Protein AF-A0A6F9Y2S5-F1 (afdb_monomer_lite)

Organism: NCBI:txid1601

Foldseek 3Di:
DFPCPPAPLVQAQALVSLLPDDPVNLVSNLVVLLVLLVVLCVVPNADNPLQNVCQSVLNVCSNVFPPPLAAEAEFQFLNCSNVCSNHRNVCCRRPPVNVPVDDSGQDVVSDSNGDDGHHDALCQLVVLLVVLVVCVVVVHFHKRKYKHQDDPDCPSVVVLVPDPSQPQPDWDADPPHGITMRIDHDDPD

Radius of gyration: 16.52 Å; chains: 1; bounding box: 39×34×50 Å

pLDDT: mean 84.61, std 18.43, range [31.58, 98.62]

Secondary structure (DSSP, 8-state):
--S-TTSGGGG-SSGGGGGGS-HHHHHHHHHHHHHHHHHHHHHH---HHHHHHHHHHHHHHHHHS-TTTSEEEESSGGG-HHHHHHTT--HHHH-GGGTTSS-SS--TTT-TT------STT-HHHHHHHHHHHHHHTT--S-EEEEEE--S--HHHHHHHT-TT---S-----SSS-EEEEEEPPP--

InterPro domains:
  IPR005477 Deoxyxylulose-5-phosphate synthase [PF13292] (9-156)
  IPR005477 Deoxyxylulose-5-phosphate synthase [PTHR43322] (4-156)
  IPR029061 Thiamin diphosphate-binding fold [SSF52518] (8-147)
  IPR049557 Transketolase conserved site [PS00801] (34-53)

Sequence (189 aa):
MNQHPDYLLNKVTRPADIKAFSMPELKQLASEMRQLVLEKDAAISGHVGPNLGAMETTIAFHYVFDSPKDKIIWDISHLAYGHKMLTGRKEAFLDPDHYHDVSGYSAPDESEHDFFTVGHTSTSVALAVGMAKARDVLGQQGNIVAFINLGRDTSGFNHWRDSPHCRFSRTYFLPFRLLMLCIYRTKVL

Structure (mmCIF, N/CA/C/O backbone):
data_AF-A0A6F9Y2S5-F1
#
_entry.id   AF-A0A6F9Y2S5-F1
#
loop_
_atom_site.group_PDB
_atom_site.id
_atom_site.type_symbol
_atom_site.label_atom_id
_atom_site.label_alt_id
_atom_site.label_comp_id
_atom_site.label_asym_id
_atom_site.label_entity_id
_atom_site.label_seq_id
_atom_site.pdbx_PDB_ins_code
_atom_site.Cartn_x
_atom_site.Cartn_y
_atom_site.Cartn_z
_atom_site.occupancy
_atom_site.B_iso_or_equiv
_atom_site.auth_seq_id
_atom_site.auth_comp_id
_atom_site.auth_asym_id
_atom_site.auth_atom_id
_atom_site.pdbx_PDB_model_num
ATOM 1 N N . MET A 1 1 ? 7.979 -10.289 -18.228 1.00 88.88 1 MET A N 1
ATOM 2 C CA . MET A 1 1 ? 8.994 -10.868 -17.297 1.00 88.88 1 MET A CA 1
ATOM 3 C C . MET A 1 1 ? 9.511 -9.788 -16.342 1.00 88.88 1 MET A C 1
ATOM 5 O O . MET A 1 1 ? 9.835 -8.705 -16.819 1.00 88.88 1 MET A O 1
ATOM 9 N N . ASN A 1 2 ? 9.639 -10.092 -15.037 1.00 94.50 2 ASN A N 1
ATOM 10 C CA . ASN A 1 2 ? 10.198 -9.195 -14.007 1.00 94.50 2 ASN A CA 1
ATOM 11 C C . ASN A 1 2 ? 11.516 -8.537 -14.461 1.00 94.50 2 ASN A C 1
ATOM 13 O O . ASN A 1 2 ? 12.506 -9.227 -14.721 1.00 94.50 2 ASN A O 1
ATOM 17 N N . GLN A 1 3 ? 11.511 -7.206 -14.549 1.00 95.06 3 GLN A N 1
ATOM 18 C CA . GLN A 1 3 ? 12.620 -6.404 -15.072 1.00 95.06 3 GLN A CA 1
ATOM 19 C C . GLN A 1 3 ? 13.718 -6.112 -14.038 1.00 95.06 3 GLN A C 1
ATOM 21 O O . GLN A 1 3 ? 14.809 -5.702 -14.425 1.00 95.06 3 GLN A O 1
ATOM 26 N N . HIS A 1 4 ? 13.458 -6.361 -12.751 1.00 97.69 4 HIS A N 1
ATOM 27 C CA . HIS A 1 4 ? 14.333 -5.997 -11.630 1.00 97.69 4 HIS A CA 1
ATOM 28 C C . HIS A 1 4 ? 14.514 -7.161 -10.647 1.00 97.69 4 HIS A C 1
ATOM 30 O O . HIS A 1 4 ? 14.053 -7.094 -9.503 1.00 97.69 4 HIS A O 1
ATOM 36 N N . PRO A 1 5 ? 15.160 -8.268 -11.058 1.00 96.88 5 PRO A N 1
ATOM 37 C CA . PRO A 1 5 ? 15.328 -9.453 -10.210 1.00 96.88 5 PRO A CA 1
ATOM 38 C C . PRO A 1 5 ? 16.231 -9.216 -8.985 1.00 96.88 5 PRO A C 1
ATOM 40 O O . PRO A 1 5 ? 16.211 -10.001 -8.037 1.00 96.88 5 PRO A O 1
ATOM 43 N N . ASP A 1 6 ? 17.027 -8.150 -8.991 1.00 97.56 6 ASP A N 1
ATOM 44 C CA . ASP A 1 6 ? 17.967 -7.756 -7.940 1.00 97.56 6 ASP A CA 1
ATOM 45 C C . ASP A 1 6 ? 17.330 -6.929 -6.809 1.00 97.56 6 ASP A C 1
ATOM 47 O O . ASP A 1 6 ? 17.923 -6.802 -5.736 1.00 97.56 6 ASP A O 1
ATOM 51 N N . TYR A 1 7 ? 16.113 -6.410 -7.005 1.00 98.44 7 TYR A N 1
ATOM 52 C CA . TYR A 1 7 ? 15.449 -5.534 -6.035 1.00 98.44 7 TYR A CA 1
ATOM 53 C C . TYR A 1 7 ? 15.077 -6.265 -4.737 1.00 98.44 7 TYR A C 1
ATOM 55 O O . TYR A 1 7 ? 14.619 -7.415 -4.749 1.00 98.44 7 TYR A O 1
ATOM 63 N N . LEU A 1 8 ? 15.184 -5.570 -3.598 1.00 98.25 8 LEU A N 1
ATOM 64 C CA . LEU A 1 8 ? 14.719 -6.052 -2.294 1.00 98.25 8 LEU A CA 1
ATOM 65 C C . LEU A 1 8 ? 13.218 -6.338 -2.279 1.00 98.25 8 LEU A C 1
ATOM 67 O O . LEU A 1 8 ? 12.791 -7.243 -1.558 1.00 98.25 8 LEU A O 1
ATOM 71 N N . LEU A 1 9 ? 12.420 -5.629 -3.083 1.00 98.44 9 LEU A N 1
ATOM 72 C CA . LEU A 1 9 ? 10.978 -5.878 -3.196 1.00 98.44 9 LEU A CA 1
ATOM 73 C C . LEU A 1 9 ? 10.654 -7.341 -3.566 1.00 98.44 9 LEU A C 1
ATOM 75 O O . LEU A 1 9 ? 9.642 -7.891 -3.123 1.00 98.44 9 LEU A O 1
ATOM 79 N N . ASN A 1 10 ? 11.541 -8.035 -4.286 1.00 98.06 10 ASN A N 1
ATOM 80 C CA . ASN A 1 10 ? 11.375 -9.460 -4.592 1.00 98.06 10 ASN A CA 1
ATOM 81 C C . ASN A 1 10 ? 11.305 -10.339 -3.332 1.00 98.06 10 ASN A C 1
ATOM 83 O O . ASN A 1 10 ? 10.637 -11.371 -3.346 1.00 98.06 10 ASN A O 1
ATOM 87 N N . LYS A 1 11 ? 11.891 -9.899 -2.212 1.00 97.75 11 LYS A N 1
ATOM 88 C CA . LYS A 1 11 ? 11.838 -10.594 -0.915 1.00 97.75 11 LYS A CA 1
ATOM 89 C C . LYS A 1 11 ? 10.540 -10.345 -0.136 1.00 97.75 11 LYS A C 1
ATOM 91 O O . LYS A 1 11 ? 10.293 -11.033 0.848 1.00 97.75 11 LYS A O 1
ATOM 96 N N . VAL A 1 12 ? 9.714 -9.382 -0.552 1.00 97.94 12 VAL A N 1
ATOM 97 C CA . VAL A 1 12 ? 8.469 -9.012 0.137 1.00 97.94 12 VAL A CA 1
ATOM 98 C C . VAL A 1 12 ? 7.290 -9.734 -0.504 1.00 97.94 12 VAL A C 1
ATOM 100 O O . VAL A 1 12 ? 6.922 -9.445 -1.638 1.00 97.94 12 VAL A O 1
ATOM 103 N N . THR A 1 13 ? 6.689 -10.687 0.195 1.00 96.31 13 THR A N 1
ATOM 104 C CA . THR A 1 13 ? 5.465 -11.378 -0.252 1.00 96.31 13 THR A CA 1
ATOM 105 C C . THR A 1 13 ? 4.243 -10.871 0.507 1.00 96.31 13 THR A C 1
ATOM 107 O O . THR A 1 13 ? 3.153 -10.784 -0.050 1.00 96.31 13 THR A O 1
ATOM 110 N N . ARG A 1 14 ? 4.427 -10.492 1.774 1.00 96.81 14 ARG A N 1
ATOM 111 C CA . ARG A 1 14 ? 3.385 -9.956 2.657 1.00 96.81 14 ARG A CA 1
ATOM 112 C C . ARG A 1 14 ? 3.915 -8.785 3.490 1.00 96.81 14 ARG A C 1
ATOM 114 O O . ARG A 1 14 ? 5.127 -8.690 3.693 1.00 96.81 14 ARG A O 1
ATOM 121 N N . PRO A 1 15 ? 3.032 -7.962 4.090 1.00 97.06 15 PRO A N 1
ATOM 122 C CA . PRO A 1 15 ? 3.455 -6.808 4.885 1.00 97.06 15 PRO A CA 1
ATOM 123 C C . PRO A 1 15 ? 4.393 -7.150 6.044 1.00 97.06 15 PRO A C 1
ATOM 125 O O . PRO A 1 15 ? 5.248 -6.351 6.399 1.00 97.06 15 PRO A O 1
ATOM 128 N N . ALA A 1 16 ? 4.263 -8.342 6.631 1.00 97.31 16 ALA A N 1
ATOM 129 C CA . ALA A 1 16 ? 5.106 -8.759 7.749 1.00 97.31 16 ALA A CA 1
ATOM 130 C C . ALA A 1 16 ? 6.595 -8.898 7.378 1.00 97.31 16 ALA A C 1
ATOM 132 O O . ALA A 1 16 ? 7.444 -8.752 8.256 1.00 97.31 16 ALA A O 1
ATOM 133 N N . ASP A 1 17 ? 6.926 -9.138 6.105 1.00 97.88 17 ASP A N 1
ATOM 134 C CA . ASP A 1 17 ? 8.300 -9.430 5.682 1.00 97.88 17 ASP A CA 1
ATOM 135 C C . ASP A 1 17 ? 9.218 -8.205 5.846 1.00 97.88 17 ASP A C 1
ATOM 137 O O . ASP A 1 17 ? 10.379 -8.342 6.233 1.00 97.88 17 ASP A O 1
ATOM 141 N N . ILE A 1 18 ? 8.689 -6.987 5.663 1.00 97.81 18 ILE A N 1
ATOM 142 C CA . ILE A 1 18 ? 9.477 -5.751 5.816 1.00 97.81 18 ILE A CA 1
ATOM 143 C C . ILE A 1 18 ? 9.845 -5.457 7.275 1.00 97.81 18 ILE A C 1
ATOM 145 O O . ILE A 1 18 ? 10.730 -4.646 7.530 1.00 97.81 18 ILE A O 1
ATOM 149 N N . LYS A 1 19 ? 9.195 -6.104 8.253 1.00 96.88 19 LYS A N 1
ATOM 150 C CA . LYS A 1 19 ? 9.503 -5.910 9.682 1.00 96.88 19 LYS A CA 1
ATOM 151 C C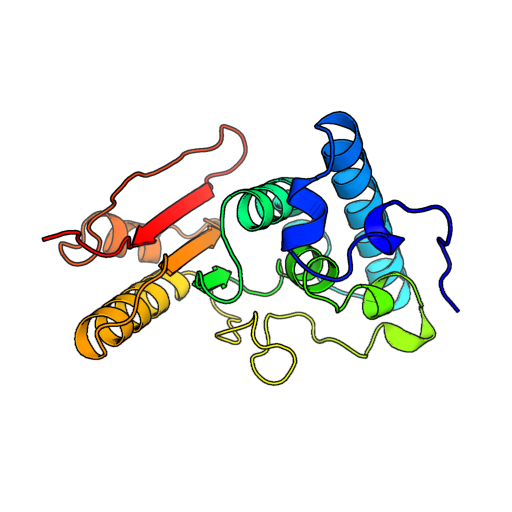 . LYS A 1 19 ? 10.864 -6.489 10.069 1.00 96.88 19 LYS A C 1
ATOM 153 O O . LYS A 1 19 ? 11.419 -6.101 11.091 1.00 96.88 19 LYS A O 1
ATOM 158 N N . ALA A 1 20 ? 11.395 -7.403 9.257 1.00 96.62 20 ALA A N 1
ATOM 159 C CA . ALA A 1 20 ? 12.726 -7.973 9.426 1.00 96.62 20 ALA A CA 1
ATOM 160 C C . ALA A 1 20 ? 13.834 -7.125 8.777 1.00 96.62 20 ALA A C 1
ATOM 162 O O . ALA A 1 20 ? 15.011 -7.408 8.987 1.00 96.62 20 ALA A O 1
ATOM 163 N N . PHE A 1 21 ? 13.481 -6.109 7.983 1.00 98.00 21 PHE A N 1
ATOM 164 C CA . PHE A 1 21 ? 14.462 -5.302 7.266 1.00 98.00 21 PHE A CA 1
ATOM 165 C C . PHE A 1 21 ? 15.121 -4.292 8.203 1.00 98.00 21 PHE A C 1
ATOM 167 O O . PHE A 1 21 ? 14.487 -3.663 9.054 1.00 98.00 21 PHE A O 1
ATOM 174 N N . SER A 1 22 ? 16.415 -4.092 8.003 1.00 98.06 22 SER A N 1
ATOM 175 C CA . SER A 1 22 ? 17.171 -3.017 8.624 1.00 98.06 22 SER A CA 1
ATOM 176 C C . SER A 1 22 ? 16.752 -1.648 8.078 1.00 98.06 22 SER A C 1
ATOM 178 O O . SER A 1 22 ? 16.186 -1.514 6.993 1.00 98.06 22 SER A O 1
ATOM 180 N N . MET A 1 23 ? 17.070 -0.579 8.811 1.00 96.88 23 MET A N 1
ATOM 181 C CA . MET A 1 23 ? 16.760 0.784 8.364 1.00 96.88 23 MET A CA 1
ATOM 182 C C . MET A 1 23 ? 17.373 1.141 6.988 1.00 96.88 23 MET A C 1
ATOM 184 O O . MET A 1 23 ? 16.688 1.791 6.197 1.00 96.88 23 MET A O 1
ATOM 188 N N . PRO A 1 24 ? 18.620 0.742 6.651 1.00 98.38 24 PRO A N 1
ATOM 189 C CA . PRO A 1 24 ? 19.147 0.898 5.294 1.00 98.38 24 PRO A CA 1
ATOM 190 C C . PRO A 1 24 ? 18.340 0.137 4.234 1.00 98.38 24 PRO A C 1
ATOM 192 O O . PRO A 1 24 ? 18.034 0.714 3.195 1.00 98.38 24 PRO A O 1
ATOM 195 N N . GLU A 1 25 ? 17.935 -1.106 4.511 1.00 98.38 25 GLU A N 1
ATOM 196 C CA . GLU A 1 25 ? 17.111 -1.904 3.591 1.00 98.38 25 GLU A CA 1
ATOM 197 C C . GLU A 1 25 ? 15.729 -1.279 3.376 1.00 98.38 25 GLU A C 1
ATOM 199 O O . GLU A 1 25 ? 15.255 -1.226 2.249 1.00 98.38 25 GLU A O 1
ATOM 204 N N . LEU A 1 26 ? 15.102 -0.723 4.417 1.00 98.38 26 LEU A N 1
ATOM 205 C CA . LEU A 1 26 ? 13.829 -0.003 4.287 1.00 98.38 26 LEU A CA 1
ATOM 206 C C . LEU A 1 26 ? 13.956 1.258 3.418 1.00 98.38 26 LEU A C 1
ATOM 208 O O . LEU A 1 26 ? 13.057 1.565 2.637 1.00 98.38 26 LEU A O 1
ATOM 212 N N . LYS A 1 27 ? 15.074 1.989 3.524 1.00 97.88 27 LYS A N 1
ATOM 213 C CA . LYS A 1 27 ? 15.356 3.148 2.657 1.00 97.88 27 LYS A CA 1
ATOM 214 C C . LYS A 1 27 ? 15.593 2.727 1.211 1.00 97.88 27 LYS A C 1
ATOM 216 O O . LYS A 1 27 ? 15.102 3.391 0.302 1.00 97.88 27 LYS A O 1
ATOM 221 N N . GLN A 1 28 ? 16.325 1.634 1.006 1.00 98.44 28 GLN A N 1
ATOM 222 C CA . GLN A 1 28 ? 16.539 1.066 -0.319 1.00 98.44 28 GLN A CA 1
ATOM 223 C C . GLN A 1 28 ? 15.210 0.615 -0.935 1.00 98.44 28 GLN A C 1
ATOM 225 O O . GLN A 1 28 ? 14.894 1.031 -2.045 1.00 98.44 28 GLN A O 1
ATOM 230 N N . LEU A 1 29 ? 14.388 -0.120 -0.183 1.00 98.62 29 LEU A N 1
ATOM 231 C CA . LEU A 1 29 ? 13.052 -0.543 -0.598 1.00 98.62 29 LEU A CA 1
ATOM 232 C C . LEU A 1 29 ? 12.191 0.657 -1.028 1.00 98.62 29 LEU A C 1
ATOM 234 O O . LEU A 1 29 ? 11.566 0.623 -2.083 1.00 98.62 29 LEU A O 1
ATOM 238 N N . ALA A 1 30 ? 12.208 1.755 -0.266 1.00 98.25 30 ALA A N 1
ATOM 239 C CA . ALA A 1 30 ? 11.499 2.981 -0.637 1.00 98.25 30 ALA A CA 1
ATOM 240 C C . ALA A 1 30 ? 12.011 3.601 -1.950 1.00 98.25 30 ALA A C 1
ATOM 242 O O . ALA A 1 30 ? 11.233 4.198 -2.694 1.00 98.25 30 ALA A O 1
ATOM 243 N N . SER A 1 31 ? 13.312 3.510 -2.230 1.00 98.31 31 SER A N 1
ATOM 244 C CA . SER A 1 31 ? 13.900 3.990 -3.486 1.00 98.31 31 SER A CA 1
ATOM 245 C C . SER A 1 31 ? 13.488 3.114 -4.669 1.00 98.31 31 SER A C 1
ATOM 247 O O . SER A 1 31 ? 13.051 3.639 -5.689 1.00 98.31 31 SER A O 1
ATOM 249 N N . GLU A 1 32 ? 13.568 1.793 -4.513 1.00 98.56 32 GLU A N 1
ATOM 250 C CA . GLU A 1 32 ? 13.149 0.807 -5.516 1.00 98.56 32 GLU A CA 1
ATOM 251 C C . GLU A 1 32 ? 11.667 0.975 -5.873 1.00 98.56 32 GLU A C 1
ATOM 253 O O . GLU A 1 32 ? 11.312 1.115 -7.039 1.00 98.56 32 GLU A O 1
ATOM 258 N N . MET A 1 33 ? 10.791 1.072 -4.868 1.00 98.38 33 MET A N 1
ATOM 259 C CA . MET A 1 33 ? 9.353 1.261 -5.085 1.00 98.38 33 MET A CA 1
ATOM 260 C C . MET A 1 33 ? 9.040 2.550 -5.859 1.00 98.38 33 MET A C 1
ATOM 262 O O . MET A 1 33 ? 8.145 2.553 -6.701 1.00 98.38 33 MET A O 1
ATOM 266 N N . ARG A 1 34 ? 9.775 3.647 -5.627 1.00 97.88 34 ARG A N 1
ATOM 267 C CA . ARG A 1 34 ? 9.611 4.878 -6.423 1.00 97.88 34 ARG A CA 1
ATOM 268 C C . ARG A 1 34 ? 9.986 4.676 -7.880 1.00 97.88 34 ARG A C 1
ATOM 270 O O . ARG A 1 34 ? 9.271 5.170 -8.748 1.00 97.88 34 ARG A O 1
ATOM 277 N N . GLN A 1 35 ? 11.097 3.990 -8.126 1.00 98.12 35 GLN A N 1
ATOM 278 C CA . GLN A 1 35 ? 11.565 3.714 -9.476 1.00 98.12 35 GLN A CA 1
ATOM 279 C C . GLN A 1 35 ? 10.514 2.912 -10.252 1.00 98.12 35 GLN A C 1
ATOM 281 O O . GLN A 1 35 ? 10.132 3.313 -11.347 1.00 98.12 35 GLN A O 1
ATOM 286 N N . LEU A 1 36 ? 9.935 1.884 -9.628 1.00 98.12 36 LEU A N 1
ATOM 287 C CA . LEU A 1 36 ? 8.876 1.077 -10.240 1.00 98.12 36 LEU A CA 1
ATOM 288 C C . LEU A 1 36 ? 7.606 1.885 -10.554 1.00 98.12 36 LEU A C 1
ATOM 290 O O . LEU A 1 36 ? 6.974 1.663 -11.583 1.00 98.12 36 LEU A O 1
ATOM 294 N N . VAL A 1 37 ? 7.226 2.850 -9.703 1.00 97.62 37 VAL A N 1
ATOM 295 C CA . VAL A 1 37 ? 6.110 3.766 -10.016 1.00 97.62 37 VAL A CA 1
ATOM 296 C C . VAL A 1 37 ? 6.420 4.611 -11.250 1.00 97.62 37 VAL A C 1
ATOM 298 O O . VAL A 1 37 ? 5.551 4.769 -12.103 1.00 97.62 37 VAL A O 1
ATOM 301 N 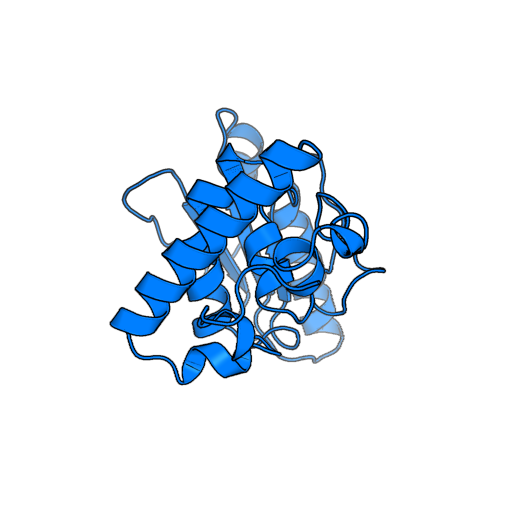N . LEU A 1 38 ? 7.636 5.156 -11.354 1.00 97.25 38 LEU A N 1
ATOM 302 C CA . LEU A 1 38 ? 8.037 5.969 -12.505 1.00 97.25 38 LEU A CA 1
ATOM 303 C C . LEU A 1 38 ? 8.014 5.162 -13.805 1.00 97.25 38 LEU A C 1
ATOM 305 O O . LEU A 1 38 ? 7.532 5.662 -14.816 1.00 97.25 38 LEU A O 1
ATOM 309 N N . GLU A 1 39 ? 8.510 3.929 -13.778 1.00 97.19 39 GLU A N 1
ATOM 310 C CA . GLU A 1 39 ? 8.569 3.050 -14.950 1.00 97.19 39 GLU A CA 1
ATOM 311 C C . GLU A 1 39 ? 7.182 2.612 -15.413 1.00 97.19 39 GLU A C 1
ATOM 313 O O . GLU A 1 39 ? 6.850 2.767 -16.591 1.00 97.19 39 GLU A O 1
ATOM 318 N N . LYS A 1 40 ? 6.341 2.147 -14.482 1.00 96.25 40 LYS A N 1
ATOM 319 C CA . LYS A 1 40 ? 4.957 1.774 -14.781 1.00 96.25 40 LYS A CA 1
ATOM 320 C C . LYS A 1 40 ? 4.183 2.939 -15.389 1.00 96.25 40 LYS A C 1
ATOM 322 O O . LYS A 1 40 ? 3.578 2.795 -16.452 1.00 96.25 40 LYS A O 1
ATOM 327 N N . ASP A 1 41 ? 4.217 4.101 -14.741 1.00 94.81 41 ASP A N 1
ATOM 328 C CA . ASP A 1 41 ? 3.448 5.261 -15.193 1.00 94.81 41 ASP A CA 1
ATOM 329 C C . ASP A 1 41 ? 4.009 5.848 -16.500 1.00 94.81 41 ASP A C 1
ATOM 331 O O . ASP A 1 41 ? 3.244 6.398 -17.294 1.00 94.81 41 ASP A O 1
ATOM 335 N N . ALA A 1 42 ? 5.312 5.707 -16.769 1.00 95.81 42 ALA A N 1
ATOM 336 C CA . ALA A 1 42 ? 5.891 6.059 -18.066 1.00 95.81 42 ALA A CA 1
ATOM 337 C C . ALA A 1 42 ? 5.388 5.148 -19.199 1.00 95.81 42 ALA A C 1
ATOM 339 O O . ALA A 1 42 ? 5.252 5.613 -20.330 1.00 95.81 42 ALA A O 1
ATOM 340 N N . ALA A 1 43 ? 5.097 3.877 -18.906 1.00 95.19 43 ALA A N 1
ATOM 341 C CA . ALA A 1 43 ? 4.614 2.915 -19.891 1.00 95.19 43 ALA A CA 1
ATOM 342 C C . ALA A 1 43 ? 3.104 3.026 -20.154 1.00 95.19 43 ALA A C 1
ATOM 344 O O . ALA A 1 43 ? 2.685 2.995 -21.310 1.00 95.19 43 ALA A O 1
ATOM 345 N N . ILE A 1 44 ? 2.285 3.145 -19.102 1.00 94.38 44 ILE A N 1
ATOM 346 C CA . ILE A 1 44 ? 0.820 3.011 -19.217 1.00 94.38 44 ILE A CA 1
ATOM 347 C C . ILE A 1 44 ? 0.013 4.177 -18.630 1.00 94.38 44 ILE A C 1
ATOM 349 O O . ILE A 1 44 ? -1.215 4.107 -18.594 1.00 94.38 44 ILE A O 1
ATOM 353 N N . SER A 1 45 ? 0.670 5.273 -18.230 1.00 90.50 45 SER A N 1
ATOM 354 C CA . SER A 1 45 ? 0.069 6.371 -17.457 1.00 90.50 45 SER A CA 1
ATOM 355 C C . SER A 1 45 ? -0.409 5.939 -16.062 1.00 90.50 45 SER A C 1
ATOM 357 O O . SER A 1 45 ? -0.578 4.759 -15.766 1.00 90.50 45 SER A O 1
ATOM 359 N N . GLY A 1 46 ? -0.610 6.905 -15.165 1.00 90.38 46 GLY A N 1
ATOM 360 C CA . GLY A 1 46 ? -0.987 6.619 -13.785 1.00 90.38 46 GLY A CA 1
ATOM 361 C C . GLY A 1 46 ? -0.845 7.811 -12.843 1.00 90.38 46 GLY A C 1
ATOM 362 O O . GLY A 1 46 ? -0.946 8.973 -13.246 1.00 90.38 46 GLY A O 1
ATOM 363 N N . HIS A 1 47 ? -0.651 7.518 -11.557 1.00 90.06 47 HIS A N 1
ATOM 364 C CA . HIS A 1 47 ? -0.684 8.487 -10.464 1.00 90.06 47 HIS A CA 1
ATOM 365 C C . HIS A 1 47 ? 0.694 8.715 -9.822 1.00 90.06 47 HIS A C 1
ATOM 367 O O . HIS A 1 47 ? 0.893 8.442 -8.638 1.00 90.06 47 HIS A O 1
ATOM 373 N N . VAL A 1 48 ? 1.636 9.296 -10.565 1.00 89.88 48 VAL A N 1
ATOM 374 C CA . VAL A 1 48 ? 3.031 9.475 -10.118 1.00 89.88 48 VAL A CA 1
ATOM 375 C C . VAL A 1 48 ? 3.144 10.269 -8.810 1.00 89.88 48 VAL A C 1
ATOM 377 O O . VAL A 1 48 ? 3.620 9.772 -7.789 1.00 89.88 48 VAL A O 1
ATOM 380 N N . GLY A 1 49 ? 2.718 11.536 -8.830 1.00 87.06 49 GLY A N 1
ATOM 381 C CA . GLY A 1 49 ? 3.021 12.508 -7.771 1.00 87.06 49 GLY A CA 1
ATOM 382 C C . GLY A 1 49 ? 2.589 12.081 -6.358 1.00 87.06 49 GLY A C 1
ATOM 383 O O . GLY A 1 49 ? 3.406 12.162 -5.435 1.00 87.06 49 GLY A O 1
ATOM 384 N N . PRO A 1 50 ? 1.337 11.626 -6.162 1.00 86.50 50 PRO A N 1
ATOM 385 C CA . PRO A 1 50 ? 0.853 11.147 -4.869 1.00 86.50 50 PRO A CA 1
ATOM 386 C C . PRO A 1 50 ? 1.630 9.933 -4.350 1.00 86.50 50 PRO A C 1
ATOM 388 O O . PRO A 1 50 ? 1.999 9.908 -3.177 1.00 86.50 50 PRO A O 1
ATOM 391 N N . ASN A 1 51 ? 1.933 8.966 -5.222 1.00 91.94 51 ASN A N 1
ATOM 392 C CA . ASN A 1 51 ? 2.636 7.747 -4.835 1.00 91.94 51 ASN A CA 1
ATOM 393 C C . ASN A 1 51 ? 4.082 8.035 -4.412 1.00 91.94 51 ASN A C 1
ATOM 395 O O . ASN A 1 51 ? 4.497 7.592 -3.344 1.00 91.94 51 ASN A O 1
ATOM 399 N N . LEU A 1 52 ? 4.831 8.849 -5.165 1.00 92.00 52 LEU A N 1
ATOM 400 C CA . LEU A 1 52 ? 6.224 9.177 -4.821 1.00 92.00 52 LEU A CA 1
ATOM 401 C C . LEU A 1 52 ? 6.379 9.832 -3.440 1.00 92.00 52 LEU A C 1
ATOM 403 O O . LEU A 1 52 ? 7.384 9.609 -2.762 1.00 92.00 52 LEU A O 1
ATOM 407 N N . GLY A 1 53 ? 5.397 10.641 -3.031 1.00 87.12 53 GLY A N 1
ATOM 408 C CA . GLY A 1 53 ? 5.393 11.324 -1.736 1.00 87.12 53 GLY A CA 1
ATOM 409 C C . GLY A 1 53 ? 4.940 10.458 -0.558 1.00 87.12 53 GLY A C 1
ATOM 410 O O . GLY A 1 53 ? 5.149 10.857 0.584 1.00 87.12 53 GLY A O 1
ATOM 411 N N . ALA A 1 54 ? 4.327 9.300 -0.815 1.00 90.06 54 ALA A N 1
ATOM 412 C CA . ALA A 1 54 ? 3.732 8.446 0.211 1.00 90.06 54 ALA A CA 1
ATOM 413 C C . ALA A 1 54 ? 4.530 7.160 0.494 1.00 90.06 54 ALA A C 1
ATOM 415 O O . ALA A 1 54 ? 4.129 6.396 1.371 1.00 90.06 54 ALA A O 1
ATOM 416 N N . MET A 1 55 ? 5.646 6.903 -0.202 1.00 93.94 55 MET A N 1
ATOM 417 C CA . MET A 1 55 ? 6.381 5.629 -0.111 1.00 93.94 55 MET A CA 1
ATOM 418 C C . MET A 1 55 ? 6.877 5.309 1.300 1.00 93.94 55 MET A C 1
ATOM 420 O O . MET A 1 55 ? 6.508 4.276 1.858 1.00 93.94 55 MET A O 1
ATOM 424 N N . GLU A 1 56 ? 7.642 6.205 1.927 1.00 93.75 56 GLU A N 1
ATOM 425 C CA . GLU A 1 56 ? 8.144 5.997 3.291 1.00 93.75 56 GLU A CA 1
ATOM 426 C C . GLU A 1 56 ? 7.009 5.840 4.286 1.00 93.75 56 GLU A C 1
ATOM 428 O O . GLU A 1 56 ? 7.085 5.008 5.185 1.00 93.75 56 GLU A O 1
ATOM 433 N N . THR A 1 57 ? 5.951 6.637 4.139 1.00 92.25 57 THR A N 1
ATOM 434 C CA . THR A 1 57 ? 4.808 6.533 5.037 1.00 92.25 57 THR A CA 1
ATOM 435 C C . THR A 1 57 ? 4.091 5.204 4.863 1.00 92.25 57 THR A C 1
ATOM 437 O O . THR A 1 57 ? 3.707 4.586 5.849 1.00 92.25 57 THR A O 1
ATOM 440 N N . THR A 1 58 ? 3.972 4.720 3.632 1.00 95.00 58 THR A N 1
ATOM 441 C CA . THR A 1 58 ? 3.360 3.425 3.346 1.00 95.00 58 THR A CA 1
ATOM 442 C C . THR A 1 58 ? 4.163 2.278 3.944 1.00 95.00 58 THR A C 1
ATOM 444 O O . THR A 1 58 ? 3.591 1.411 4.606 1.00 95.00 58 THR A O 1
ATOM 447 N N . ILE A 1 59 ? 5.489 2.322 3.807 1.00 97.00 59 ILE A N 1
ATOM 448 C CA . ILE A 1 59 ? 6.401 1.381 4.464 1.00 97.00 59 ILE A CA 1
ATOM 449 C C . ILE A 1 59 ? 6.250 1.472 5.984 1.00 97.00 59 ILE A C 1
ATOM 451 O O . ILE A 1 59 ? 6.066 0.453 6.640 1.00 97.00 59 ILE A O 1
ATOM 455 N N . ALA A 1 60 ? 6.260 2.677 6.558 1.00 95.25 60 ALA A N 1
ATOM 456 C CA . ALA A 1 60 ? 6.134 2.874 7.999 1.00 95.25 60 ALA A CA 1
ATOM 457 C C . ALA A 1 60 ? 4.804 2.334 8.550 1.00 95.25 60 ALA A C 1
ATOM 459 O O . ALA A 1 60 ? 4.780 1.745 9.629 1.00 95.25 60 ALA A O 1
ATOM 460 N N . PHE A 1 61 ? 3.703 2.494 7.814 1.00 94.56 61 PHE A N 1
ATOM 461 C CA . PHE A 1 61 ? 2.401 1.965 8.215 1.00 94.56 61 PHE A CA 1
ATOM 462 C C . PHE A 1 61 ? 2.409 0.442 8.244 1.00 94.56 61 PHE A C 1
ATOM 464 O O . PHE A 1 61 ? 2.002 -0.136 9.245 1.00 94.56 61 PHE A O 1
ATOM 471 N N . HIS A 1 62 ? 2.913 -0.205 7.195 1.00 96.69 62 HIS A N 1
ATOM 472 C CA . HIS A 1 62 ? 3.014 -1.666 7.155 1.00 96.69 62 HIS A CA 1
ATOM 473 C C . HIS A 1 62 ? 4.079 -2.228 8.105 1.00 96.69 62 HIS A C 1
ATOM 475 O O . HIS A 1 62 ? 3.977 -3.371 8.542 1.00 96.69 62 HIS A O 1
ATOM 481 N N . TYR A 1 63 ? 5.065 -1.420 8.493 1.00 95.94 63 TYR A N 1
ATOM 482 C CA . TYR A 1 63 ? 6.036 -1.781 9.522 1.00 95.94 63 TYR A CA 1
ATOM 483 C C . TYR A 1 63 ? 5.399 -1.768 10.923 1.00 95.94 63 TYR A C 1
ATOM 485 O O . TYR A 1 63 ? 5.604 -2.685 11.718 1.00 95.94 63 TYR A O 1
ATOM 493 N N . VAL A 1 64 ? 4.595 -0.742 11.228 1.00 94.50 64 VAL A N 1
ATOM 494 C CA . VAL A 1 64 ? 3.990 -0.532 12.556 1.00 94.50 64 VAL A CA 1
ATOM 495 C C . VAL A 1 64 ? 2.706 -1.337 12.759 1.00 94.50 64 VAL A C 1
ATOM 497 O O . VAL A 1 64 ? 2.506 -1.886 13.841 1.00 94.50 64 VAL A O 1
ATOM 500 N N . PHE A 1 65 ? 1.837 -1.403 11.755 1.00 94.81 65 PHE A N 1
ATOM 501 C CA . PHE A 1 65 ? 0.529 -2.055 11.832 1.00 94.81 65 PHE A CA 1
ATOM 502 C C . PHE A 1 65 ? 0.560 -3.456 11.218 1.00 94.81 65 PHE A C 1
ATOM 504 O O . PHE A 1 65 ? 1.432 -3.788 10.414 1.00 94.81 65 PHE A O 1
ATOM 511 N N . ASP A 1 66 ? -0.390 -4.298 11.611 1.00 95.00 66 ASP A N 1
ATOM 512 C CA . ASP A 1 66 ? -0.512 -5.678 11.133 1.00 95.00 66 ASP A CA 1
ATOM 513 C C . ASP A 1 66 ? -1.658 -5.799 10.121 1.00 95.00 66 ASP A C 1
ATOM 515 O O . ASP A 1 66 ? -2.740 -6.277 10.451 1.00 95.00 66 ASP A O 1
ATOM 519 N N . SER A 1 67 ? -1.467 -5.357 8.878 1.00 96.38 67 SER A N 1
ATOM 520 C CA . SER A 1 67 ? -2.479 -5.553 7.828 1.00 96.38 67 SER A CA 1
ATOM 521 C C . SER A 1 67 ? -2.553 -7.039 7.413 1.00 96.38 67 SER A C 1
ATOM 523 O O . SER A 1 67 ? -1.495 -7.650 7.252 1.00 96.38 67 SER A O 1
ATOM 525 N N . PRO A 1 68 ? -3.750 -7.646 7.244 1.00 96.12 68 PRO A N 1
ATOM 526 C CA . PRO A 1 68 ? -5.083 -7.030 7.204 1.00 96.12 68 PRO A CA 1
ATOM 527 C C . PRO A 1 68 ? -5.829 -7.032 8.548 1.00 96.12 68 PRO A C 1
ATOM 529 O O . PRO A 1 68 ? -6.973 -6.579 8.602 1.00 96.12 68 PRO A O 1
ATOM 532 N N . LYS A 1 69 ? -5.242 -7.535 9.645 1.00 95.06 69 LYS A N 1
ATOM 533 C CA . LYS A 1 69 ? -5.861 -7.492 10.986 1.00 95.06 69 LYS A CA 1
ATOM 534 C C . LYS A 1 69 ? -6.174 -6.046 11.378 1.00 95.06 69 LYS A C 1
ATOM 536 O O . LYS A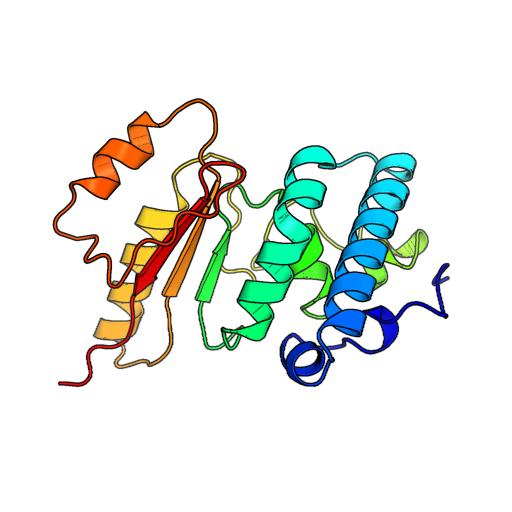 1 69 ? -7.330 -5.724 11.665 1.00 95.06 69 LYS A O 1
ATOM 541 N N . ASP A 1 70 ? -5.168 -5.186 11.301 1.00 95.12 70 ASP A N 1
ATOM 542 C CA . ASP A 1 70 ? -5.310 -3.739 11.353 1.00 95.12 70 ASP A CA 1
ATOM 543 C C . ASP A 1 70 ? -5.820 -3.215 10.005 1.00 95.12 70 ASP A C 1
ATOM 545 O O . ASP A 1 70 ? -5.340 -3.596 8.934 1.00 95.12 70 ASP A O 1
ATOM 549 N N . LYS A 1 71 ? -6.813 -2.330 10.064 1.00 93.88 71 LYS A N 1
ATOM 550 C CA . LYS A 1 71 ? -7.490 -1.774 8.895 1.00 93.88 71 LYS A CA 1
ATOM 551 C C . LYS A 1 71 ? -6.864 -0.431 8.551 1.00 93.88 71 LYS A C 1
ATOM 553 O O . LYS A 1 71 ? -7.015 0.521 9.313 1.00 93.88 71 LYS A O 1
ATOM 558 N N . ILE A 1 72 ? -6.170 -0.360 7.420 1.00 93.50 72 ILE A N 1
ATOM 559 C CA . ILE A 1 72 ? -5.567 0.872 6.904 1.00 93.50 72 ILE A CA 1
ATOM 560 C C . ILE A 1 72 ? -6.448 1.394 5.771 1.00 93.50 72 ILE A C 1
ATOM 562 O O . ILE A 1 72 ? -6.666 0.703 4.782 1.00 93.50 72 ILE A O 1
ATOM 566 N N . ILE A 1 73 ? -6.962 2.610 5.921 1.00 92.25 73 ILE A N 1
ATOM 567 C CA . ILE A 1 73 ? -7.814 3.277 4.937 1.00 92.25 73 ILE A CA 1
ATOM 568 C C . ILE A 1 73 ? -7.021 4.413 4.310 1.00 92.25 73 ILE A C 1
ATOM 570 O O . ILE A 1 73 ? -6.635 5.358 5.001 1.00 92.25 73 ILE A O 1
ATOM 574 N N . TRP A 1 74 ? -6.817 4.335 3.001 1.00 90.00 74 TRP A N 1
ATOM 575 C CA . TRP A 1 74 ? -6.138 5.362 2.221 1.00 90.00 74 TRP A CA 1
ATOM 576 C C . TRP A 1 74 ? -7.154 6.389 1.716 1.00 90.00 74 TRP A C 1
ATOM 578 O O . TRP A 1 74 ? -7.966 6.081 0.843 1.00 90.00 74 TRP A O 1
ATOM 588 N N . ASP A 1 75 ? -7.141 7.607 2.271 1.00 84.44 75 ASP A N 1
ATOM 589 C CA . ASP A 1 75 ? -7.913 8.716 1.702 1.00 84.44 75 ASP A CA 1
ATOM 590 C C . ASP A 1 75 ? -7.322 9.088 0.356 1.00 84.44 75 ASP A C 1
ATOM 592 O O . ASP A 1 75 ? -6.113 9.297 0.264 1.00 84.44 75 ASP A O 1
ATOM 596 N N . ILE A 1 76 ? -8.171 9.202 -0.663 1.00 81.62 76 ILE A N 1
ATOM 597 C CA . ILE A 1 76 ? -7.722 9.336 -2.047 1.00 81.62 76 ILE A CA 1
ATOM 598 C C . ILE A 1 76 ? -6.857 8.128 -2.432 1.00 81.62 76 ILE A C 1
ATOM 600 O O . ILE A 1 76 ? -5.630 8.177 -2.503 1.00 81.62 76 ILE A O 1
ATOM 604 N N . SER A 1 77 ? -7.516 7.007 -2.693 1.00 79.06 77 SER A N 1
ATOM 605 C CA . SER A 1 77 ? -6.838 5.716 -2.798 1.00 79.06 77 SER A CA 1
ATOM 606 C C . SER A 1 77 ? -5.913 5.549 -4.013 1.00 79.06 77 SER A C 1
ATOM 608 O O . SER A 1 77 ? -5.249 4.524 -4.129 1.00 79.06 77 SER A O 1
ATOM 610 N N . HIS A 1 78 ? -5.775 6.572 -4.867 1.00 85.06 78 HIS A N 1
ATOM 611 C CA . HIS A 1 78 ? -4.789 6.573 -5.947 1.00 85.06 78 HIS A CA 1
ATOM 612 C C . HIS A 1 78 ? -3.324 6.710 -5.497 1.00 85.06 78 HIS A C 1
ATOM 614 O O . HIS A 1 78 ? -2.420 6.651 -6.323 1.00 85.06 78 HIS A O 1
ATOM 620 N N . LEU A 1 79 ? -3.066 6.883 -4.196 1.00 88.38 79 LEU A N 1
ATOM 621 C CA . LEU A 1 79 ? -1.725 6.800 -3.595 1.00 88.38 79 LEU A CA 1
ATOM 622 C C . LEU A 1 79 ? -1.379 5.398 -3.052 1.00 88.38 79 LEU A C 1
ATOM 624 O O . LEU A 1 79 ? -0.412 5.233 -2.311 1.00 88.38 79 LEU A O 1
ATOM 628 N N . ALA A 1 80 ? -2.176 4.381 -3.394 1.00 92.31 80 ALA A N 1
ATOM 629 C CA . ALA A 1 80 ? -2.046 3.033 -2.850 1.00 92.31 80 ALA A CA 1
ATOM 630 C C . ALA A 1 80 ? -1.046 2.129 -3.597 1.00 92.31 80 ALA A C 1
ATOM 632 O O . ALA A 1 80 ? -0.989 0.941 -3.287 1.00 92.31 80 ALA A O 1
ATOM 633 N N . TYR A 1 81 ? -0.230 2.614 -4.543 1.00 96.50 81 TYR A N 1
ATOM 634 C CA . TYR A 1 81 ? 0.695 1.729 -5.277 1.00 96.50 81 TYR A CA 1
ATOM 635 C C . TYR A 1 81 ? 1.715 1.081 -4.353 1.00 96.50 81 TYR A C 1
ATOM 637 O O . TYR A 1 81 ? 1.871 -0.138 -4.369 1.00 96.50 81 TYR A O 1
ATOM 645 N N . GLY A 1 82 ? 2.330 1.870 -3.468 1.00 97.00 82 GLY A N 1
ATOM 646 C CA . GLY A 1 82 ? 3.233 1.317 -2.462 1.00 97.00 82 GLY A CA 1
ATOM 647 C C . GLY A 1 82 ? 2.527 0.310 -1.548 1.00 97.00 82 GLY A C 1
ATOM 648 O O . GLY A 1 82 ? 3.108 -0.698 -1.158 1.00 97.00 82 GLY A O 1
ATOM 649 N N . HIS A 1 83 ? 1.243 0.531 -1.253 1.00 97.19 83 HIS A N 1
ATOM 650 C CA . HIS A 1 83 ? 0.456 -0.386 -0.439 1.00 97.19 83 HIS A CA 1
ATOM 651 C C . HIS A 1 83 ? 0.244 -1.710 -1.177 1.00 97.19 83 HIS A C 1
ATOM 653 O O . HIS A 1 83 ? 0.481 -2.761 -0.584 1.00 97.19 83 HIS A O 1
ATOM 659 N N . LYS A 1 84 ? -0.120 -1.665 -2.465 1.00 97.94 84 LYS A N 1
ATOM 660 C CA . LYS A 1 84 ? -0.292 -2.840 -3.333 1.00 97.94 84 LYS A CA 1
ATOM 661 C C . LYS A 1 84 ? 1.003 -3.645 -3.466 1.00 97.94 84 LYS A C 1
ATOM 663 O O . LYS A 1 84 ? 0.986 -4.855 -3.252 1.00 97.94 84 LYS A O 1
ATOM 668 N N . MET A 1 85 ? 2.134 -2.978 -3.708 1.00 98.25 85 MET A N 1
ATOM 669 C CA . MET A 1 85 ? 3.454 -3.622 -3.782 1.00 98.25 85 MET A CA 1
ATOM 670 C C . MET A 1 85 ? 3.770 -4.447 -2.523 1.00 98.25 85 MET A C 1
ATOM 672 O O . MET A 1 85 ? 4.234 -5.578 -2.625 1.00 98.25 85 MET A O 1
ATOM 676 N N . LEU A 1 86 ? 3.476 -3.913 -1.333 1.00 98.50 86 LEU A N 1
ATOM 677 C CA . LEU A 1 86 ? 3.786 -4.563 -0.051 1.00 98.50 86 LEU A CA 1
ATOM 678 C C . LEU A 1 86 ? 2.752 -5.612 0.393 1.00 98.50 86 LEU A C 1
ATOM 680 O O . LEU A 1 86 ? 2.956 -6.295 1.394 1.00 98.50 86 LEU A O 1
ATOM 684 N N . THR A 1 87 ? 1.644 -5.747 -0.333 1.00 98.12 87 THR A N 1
ATOM 685 C CA . THR A 1 87 ? 0.505 -6.620 0.006 1.00 98.12 87 THR A CA 1
ATOM 686 C C . THR A 1 87 ? 0.269 -7.676 -1.073 1.00 98.12 87 THR A C 1
ATOM 688 O O . THR A 1 87 ? -0.861 -7.954 -1.463 1.00 98.12 87 THR A O 1
ATOM 691 N N . GLY A 1 88 ? 1.363 -8.244 -1.588 1.00 97.38 88 GLY A N 1
ATOM 692 C CA . GLY A 1 88 ? 1.333 -9.389 -2.501 1.00 97.38 88 GLY A CA 1
ATOM 693 C C . GLY A 1 88 ? 1.075 -9.055 -3.971 1.00 97.38 88 GLY A C 1
ATOM 694 O O . GLY A 1 88 ? 0.976 -9.970 -4.779 1.00 97.38 88 GLY A O 1
ATOM 695 N N . ARG A 1 89 ? 1.001 -7.772 -4.349 1.00 98.06 89 ARG A N 1
ATOM 696 C CA . ARG A 1 89 ? 0.661 -7.335 -5.718 1.00 98.06 89 ARG A CA 1
ATOM 697 C C . ARG A 1 89 ? 1.814 -6.613 -6.425 1.00 98.06 89 ARG A C 1
ATOM 699 O O . ARG A 1 89 ? 1.598 -5.741 -7.260 1.00 98.06 89 ARG A O 1
ATOM 706 N N . LYS A 1 90 ? 3.057 -6.945 -6.066 1.00 97.69 90 LYS A N 1
ATOM 707 C CA . LYS A 1 90 ? 4.273 -6.330 -6.629 1.00 97.69 90 LYS A CA 1
ATOM 708 C C . LYS A 1 90 ? 4.522 -6.657 -8.104 1.00 97.69 90 LYS A C 1
ATOM 710 O O . LYS A 1 90 ? 5.124 -5.836 -8.786 1.00 97.69 90 LYS A O 1
ATOM 715 N N . GLU A 1 91 ? 4.048 -7.802 -8.600 1.00 97.69 91 GLU A N 1
ATOM 716 C CA . GLU A 1 91 ? 4.267 -8.203 -10.002 1.00 97.69 91 GLU A CA 1
ATOM 717 C C . GLU A 1 91 ? 3.687 -7.178 -10.977 1.00 97.69 91 GLU A C 1
ATOM 719 O O . GLU A 1 91 ? 4.337 -6.829 -11.954 1.00 97.69 91 GLU A O 1
ATOM 724 N N . ALA A 1 92 ? 2.562 -6.549 -10.619 1.00 97.44 92 ALA A N 1
ATOM 725 C CA . ALA A 1 92 ? 1.955 -5.471 -11.396 1.00 97.44 92 ALA A CA 1
ATOM 726 C C . ALA A 1 92 ? 2.783 -4.171 -11.468 1.00 97.44 92 ALA A C 1
ATOM 728 O O . ALA A 1 92 ? 2.309 -3.156 -11.987 1.00 97.44 92 ALA A O 1
ATOM 729 N N . PHE A 1 93 ? 3.990 -4.177 -10.905 1.00 97.75 93 PHE A N 1
ATOM 730 C CA . PHE A 1 93 ? 4.972 -3.098 -10.952 1.00 97.75 93 PHE A CA 1
ATOM 731 C C . PHE A 1 93 ? 6.351 -3.585 -11.409 1.00 97.75 93 PHE A C 1
ATOM 733 O O . PHE A 1 93 ? 7.095 -2.805 -11.989 1.00 97.75 93 PHE A O 1
ATOM 740 N N . LEU A 1 94 ? 6.688 -4.854 -11.166 1.00 98.06 94 LEU A N 1
ATOM 741 C CA . LEU A 1 94 ? 7.950 -5.471 -11.582 1.00 98.06 94 LEU A CA 1
ATOM 742 C C . LEU A 1 94 ? 7.928 -5.956 -13.037 1.00 98.06 94 LEU A C 1
ATOM 744 O O . LEU A 1 94 ? 8.981 -6.030 -13.670 1.00 98.06 94 LEU A O 1
ATOM 748 N N . ASP A 1 95 ? 6.750 -6.300 -13.558 1.00 97.69 95 ASP A N 1
ATOM 749 C CA . ASP A 1 95 ? 6.586 -6.921 -14.867 1.00 97.69 95 ASP A CA 1
ATOM 750 C C . ASP A 1 95 ? 5.588 -6.139 -15.746 1.00 97.69 95 ASP A C 1
ATOM 752 O O . ASP A 1 95 ? 4.406 -6.055 -15.392 1.00 97.69 95 ASP A O 1
ATOM 756 N N . PRO A 1 96 ? 6.024 -5.595 -16.903 1.00 96.81 96 PRO A N 1
ATOM 757 C CA . PRO A 1 96 ? 5.150 -4.897 -17.844 1.00 96.81 96 PRO A CA 1
ATOM 758 C C . PRO A 1 96 ? 3.928 -5.695 -18.300 1.00 96.81 96 PRO A C 1
ATOM 760 O O . PRO A 1 96 ? 2.873 -5.103 -18.523 1.00 96.81 96 PRO A O 1
ATOM 763 N N . ASP A 1 97 ? 4.041 -7.023 -18.395 1.00 97.19 97 ASP A N 1
ATOM 764 C CA . ASP A 1 97 ? 2.936 -7.893 -18.817 1.00 97.19 97 ASP A CA 1
ATOM 765 C C . ASP A 1 97 ? 1.798 -7.912 -17.777 1.00 97.19 97 ASP A C 1
ATOM 767 O O . ASP A 1 97 ? 0.647 -8.183 -18.115 1.00 97.19 97 ASP A O 1
ATOM 771 N N . HIS A 1 98 ? 2.112 -7.562 -16.526 1.00 97.44 98 HIS A N 1
ATOM 772 C CA . HIS A 1 98 ? 1.203 -7.560 -15.380 1.00 97.44 98 HIS A CA 1
ATOM 773 C C . HIS A 1 98 ? 0.771 -6.150 -14.948 1.00 97.44 98 HIS A C 1
ATOM 775 O O . HIS A 1 98 ? 0.033 -5.996 -13.973 1.00 97.44 98 HIS A O 1
ATOM 781 N N . TYR A 1 99 ? 1.197 -5.081 -15.633 1.00 96.62 99 TYR A N 1
ATOM 782 C CA . TYR A 1 99 ? 0.904 -3.704 -15.201 1.00 96.62 99 TYR A CA 1
ATOM 783 C C . TYR A 1 99 ? -0.593 -3.399 -15.047 1.00 96.62 99 TYR A C 1
ATOM 785 O O . TYR A 1 99 ? -0.961 -2.563 -14.214 1.00 96.62 99 TYR A O 1
ATOM 793 N N . HIS A 1 100 ? -1.445 -4.089 -15.804 1.00 96.00 100 HIS A N 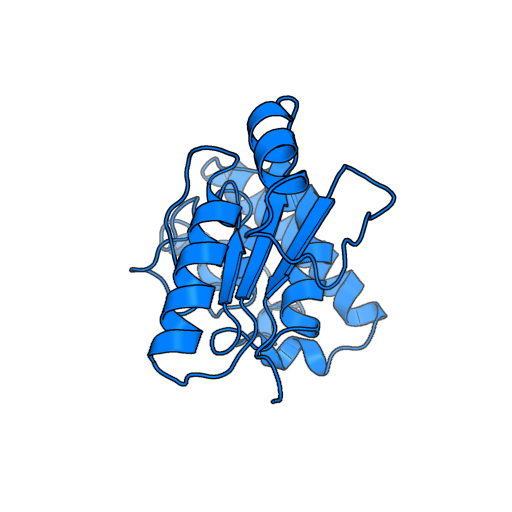1
ATOM 794 C CA . HIS A 1 100 ? -2.898 -3.925 -15.778 1.00 96.00 100 HIS A CA 1
ATOM 795 C C . HIS A 1 100 ? -3.629 -4.851 -14.793 1.00 96.00 100 HIS A C 1
ATOM 797 O O . HIS A 1 100 ? -4.845 -4.732 -14.662 1.00 96.00 100 HIS A O 1
ATOM 803 N N . ASP A 1 101 ? -2.919 -5.713 -14.063 1.00 96.38 101 ASP A N 1
ATOM 804 C CA . ASP A 1 101 ? -3.524 -6.660 -13.114 1.00 96.38 101 ASP A CA 1
ATOM 805 C C . ASP A 1 101 ? -4.100 -5.979 -11.866 1.00 96.38 101 ASP A C 1
ATOM 807 O O . ASP A 1 101 ? -4.882 -6.577 -11.130 1.00 96.38 101 ASP A O 1
ATOM 811 N N . VAL A 1 102 ? -3.705 -4.729 -11.610 1.00 95.88 102 VAL A N 1
ATOM 812 C CA . VAL A 1 102 ? -4.204 -3.923 -10.491 1.00 95.88 102 VAL A CA 1
ATOM 813 C C . VAL A 1 102 ? -4.693 -2.567 -10.971 1.00 95.88 102 VAL A C 1
ATOM 815 O O . VAL A 1 102 ? -4.073 -1.924 -11.823 1.00 95.88 102 VAL A O 1
ATOM 818 N N . SER A 1 103 ? -5.780 -2.091 -10.373 1.00 93.69 103 SER A N 1
ATOM 819 C CA . SER A 1 103 ? -6.320 -0.764 -10.631 1.00 93.69 103 SER A CA 1
ATOM 820 C C . SER A 1 103 ? -5.470 0.349 -10.015 1.00 93.69 103 SER A C 1
ATOM 822 O O . SER A 1 103 ? -4.600 0.144 -9.162 1.00 93.69 103 SER A O 1
ATOM 824 N N . GLY A 1 104 ? -5.777 1.578 -10.437 1.00 92.12 104 GLY A N 1
ATOM 825 C CA . GLY A 1 104 ? -5.170 2.805 -9.926 1.00 92.12 104 GLY A CA 1
ATOM 826 C C . GLY A 1 104 ? -5.428 3.075 -8.437 1.00 92.12 104 GLY A C 1
ATOM 827 O O . GLY A 1 104 ? -4.745 3.907 -7.855 1.00 92.12 104 GLY A O 1
ATOM 828 N N . TYR A 1 105 ? -6.404 2.399 -7.824 1.00 92.81 105 TYR A N 1
ATOM 829 C CA . TYR A 1 105 ? -7.005 2.733 -6.529 1.00 92.81 105 TYR A CA 1
ATOM 830 C C . TYR A 1 105 ? -6.972 1.529 -5.584 1.00 92.81 105 TYR A C 1
ATOM 832 O O . TYR A 1 105 ? -6.760 0.405 -6.027 1.00 92.81 105 TYR A O 1
ATOM 840 N N . SER A 1 106 ? -7.223 1.710 -4.286 1.00 92.62 106 SER A N 1
ATOM 841 C CA . SER A 1 106 ? -7.540 0.549 -3.442 1.00 92.62 106 SER A CA 1
ATOM 842 C C . SER A 1 106 ? -8.867 -0.060 -3.894 1.00 92.62 106 SER A C 1
ATOM 844 O O . SER A 1 106 ? -9.812 0.656 -4.228 1.00 92.62 106 SER A O 1
ATOM 846 N N . ALA A 1 107 ? -8.929 -1.380 -3.937 1.00 94.44 107 ALA A N 1
ATOM 847 C CA . ALA A 1 107 ? -10.000 -2.124 -4.576 1.00 94.44 107 ALA A CA 1
ATOM 848 C C . ALA A 1 107 ? -10.273 -3.408 -3.770 1.00 94.44 107 ALA A C 1
ATOM 850 O O . ALA A 1 107 ? -9.414 -4.290 -3.733 1.00 94.44 107 ALA A O 1
ATOM 851 N N . PRO A 1 108 ? -11.419 -3.507 -3.064 1.00 95.00 108 PRO A N 1
ATOM 852 C CA . PRO A 1 108 ? -11.714 -4.652 -2.194 1.00 95.00 108 PRO A CA 1
ATOM 853 C C . PRO A 1 108 ? -11.788 -6.003 -2.908 1.00 95.00 108 PRO A C 1
ATOM 855 O O . PRO A 1 108 ? -11.579 -7.043 -2.291 1.00 95.00 108 PRO A O 1
ATOM 858 N N . ASP A 1 109 ? -12.094 -5.992 -4.201 1.00 95.31 109 ASP A N 1
ATOM 859 C CA . ASP A 1 109 ? -12.079 -7.157 -5.080 1.00 95.31 109 ASP A CA 1
ATOM 860 C C . ASP A 1 109 ? -10.659 -7.625 -5.433 1.00 95.31 109 ASP A C 1
ATOM 862 O O . ASP A 1 109 ? -10.471 -8.796 -5.754 1.00 95.31 109 ASP A O 1
ATOM 866 N N . GLU A 1 110 ? -9.650 -6.757 -5.313 1.00 95.69 110 GLU A N 1
ATOM 867 C CA . GLU A 1 110 ? -8.251 -7.103 -5.583 1.00 95.69 110 GLU A CA 1
ATOM 868 C C . GLU A 1 110 ? -7.507 -7.664 -4.367 1.00 95.69 110 GLU A C 1
ATOM 870 O O . GLU A 1 110 ? -6.491 -8.343 -4.531 1.00 95.69 110 GLU A O 1
ATOM 875 N N . SER A 1 111 ? -7.914 -7.325 -3.137 1.00 97.00 111 SER A N 1
ATOM 876 C CA . SER A 1 111 ? -7.155 -7.713 -1.944 1.00 97.00 111 SER A CA 1
ATOM 877 C C . SER A 1 111 ? -7.916 -7.556 -0.632 1.00 97.00 111 SER A C 1
ATOM 879 O O . SER A 1 111 ? -8.589 -6.558 -0.400 1.00 97.00 111 SER A O 1
ATOM 881 N N . GLU A 1 112 ? -7.661 -8.470 0.309 1.00 96.94 112 GLU A N 1
ATOM 882 C CA . GLU A 1 112 ? -8.107 -8.364 1.708 1.00 96.94 112 GLU A CA 1
ATOM 883 C C . GLU A 1 112 ? -7.515 -7.162 2.471 1.00 96.94 112 GLU A C 1
ATOM 885 O O . GLU A 1 112 ? -7.983 -6.811 3.557 1.00 96.94 112 GLU A O 1
ATOM 890 N N . HIS A 1 113 ? -6.472 -6.539 1.918 1.00 97.31 113 HIS A N 1
ATOM 891 C CA . HIS A 1 113 ? -5.834 -5.350 2.475 1.00 97.31 113 HIS A CA 1
ATOM 892 C C . HIS A 1 113 ? -6.537 -4.042 2.069 1.00 97.31 113 HIS A C 1
ATOM 894 O O . HIS A 1 113 ? -6.274 -2.999 2.676 1.00 97.31 113 HIS A O 1
ATOM 900 N N . ASP A 1 114 ? -7.450 -4.104 1.095 1.00 96.00 114 ASP A N 1
ATOM 901 C CA . ASP A 1 114 ? -8.162 -2.962 0.536 1.00 96.00 114 ASP A CA 1
ATOM 902 C C . ASP A 1 114 ? -9.621 -2.979 1.025 1.00 96.00 114 ASP A C 1
ATOM 904 O O . ASP A 1 114 ? -10.393 -3.876 0.712 1.00 96.00 114 ASP A O 1
ATOM 908 N N . PHE A 1 115 ? -10.036 -1.971 1.797 1.00 93.56 115 PHE A N 1
ATOM 909 C CA . PHE A 1 115 ? -11.385 -1.968 2.397 1.00 93.56 115 PHE A CA 1
ATOM 910 C C . PHE A 1 115 ? -12.409 -1.148 1.614 1.00 93.56 115 PHE A C 1
ATOM 912 O O . PHE A 1 115 ? -13.606 -1.405 1.707 1.00 93.56 115 PHE A O 1
ATOM 919 N N . PHE A 1 116 ? -11.949 -0.160 0.842 1.00 92.19 116 PHE A N 1
ATOM 920 C CA . PHE A 1 116 ? -12.810 0.738 0.074 1.00 92.19 116 PHE A CA 1
ATOM 921 C C . PHE A 1 116 ? -12.123 1.196 -1.205 1.00 92.19 116 PHE A C 1
ATOM 923 O O . PHE A 1 116 ? -10.912 1.403 -1.207 1.00 92.19 116 PHE A O 1
ATOM 930 N N . THR A 1 117 ? -12.907 1.458 -2.247 1.00 89.75 117 THR A N 1
ATOM 931 C CA . THR A 1 117 ? -12.459 2.216 -3.422 1.00 89.75 117 THR A CA 1
ATOM 932 C C . THR A 1 117 ? -12.840 3.676 -3.251 1.00 89.75 117 THR A C 1
ATOM 934 O O . THR A 1 117 ? -14.019 4.025 -3.213 1.00 89.75 117 THR A O 1
ATOM 937 N N . VAL A 1 118 ? -11.835 4.542 -3.105 1.00 83.50 118 VAL A N 1
ATOM 938 C CA . VAL A 1 118 ? -12.030 5.955 -2.752 1.00 83.50 118 VAL A CA 1
ATOM 939 C C . VAL A 1 118 ? -11.421 6.857 -3.818 1.00 83.50 118 VAL A C 1
ATOM 941 O O . VAL A 1 118 ? -10.196 6.946 -3.929 1.00 83.50 118 VAL A O 1
ATOM 944 N N . GLY A 1 119 ? -12.277 7.555 -4.569 1.00 77.88 119 GLY A N 1
ATOM 945 C CA . GLY A 1 119 ? -11.870 8.574 -5.544 1.00 77.88 119 GLY A CA 1
ATOM 946 C C . GLY A 1 119 ? -11.882 10.006 -4.993 1.00 77.88 119 GLY A C 1
ATOM 947 O O . GLY A 1 119 ? -10.960 10.773 -5.262 1.00 77.88 119 GLY A O 1
ATOM 948 N N . HIS A 1 120 ? -12.902 10.364 -4.202 1.00 79.44 120 HIS A N 1
ATOM 949 C CA . HIS A 1 120 ? -13.045 11.698 -3.605 1.00 79.44 120 HIS A CA 1
ATOM 950 C C . HIS A 1 120 ? -12.283 11.832 -2.281 1.00 79.44 120 HIS A C 1
ATOM 952 O O . HIS A 1 120 ? -12.164 10.878 -1.512 1.00 79.44 120 HIS A O 1
ATOM 958 N N . THR A 1 121 ? -11.799 13.042 -2.007 1.00 77.06 121 THR A N 1
ATOM 959 C CA . THR A 1 121 ? -11.026 13.371 -0.804 1.00 77.06 121 THR A CA 1
ATOM 960 C C . THR A 1 121 ? -11.907 13.413 0.451 1.00 77.06 121 THR A C 1
ATOM 962 O O . THR A 1 121 ? -13.115 13.626 0.361 1.00 77.06 121 THR A O 1
ATOM 965 N N . SER A 1 122 ? -11.303 13.298 1.638 1.00 78.38 122 SER A N 1
ATOM 966 C CA . SER A 1 122 ? -11.943 13.523 2.947 1.00 78.38 122 SER A CA 1
ATOM 967 C C . SER A 1 122 ? -13.008 12.500 3.360 1.00 78.38 122 SER A C 1
ATOM 969 O O . SER A 1 122 ? -13.788 12.758 4.280 1.00 78.38 122 SER A O 1
ATOM 971 N N . THR A 1 123 ? -13.036 11.323 2.731 1.00 85.31 123 THR A N 1
ATOM 972 C CA . THR A 1 123 ? -14.012 10.264 3.057 1.00 85.31 123 THR A CA 1
ATOM 973 C C . THR A 1 123 ? -13.468 9.253 4.067 1.00 85.31 123 THR A C 1
ATOM 975 O O . THR A 1 123 ? -14.238 8.655 4.822 1.00 85.31 123 THR A O 1
ATOM 978 N N . SER A 1 124 ? -12.142 9.098 4.146 1.00 86.94 124 SER A N 1
ATOM 979 C CA . SER A 1 124 ? -11.483 8.069 4.963 1.00 86.94 124 SER A CA 1
ATOM 980 C C . SER A 1 124 ? -11.826 8.131 6.452 1.00 86.94 124 SER A C 1
ATOM 982 O O . SER A 1 124 ? -11.924 7.089 7.096 1.00 86.94 124 SER A O 1
ATOM 984 N N . VAL A 1 125 ? -12.050 9.326 7.011 1.00 85.88 125 VAL A N 1
ATOM 985 C CA . VAL A 1 125 ? -12.375 9.494 8.436 1.00 85.88 125 VAL A CA 1
ATOM 986 C C . VAL A 1 125 ? -13.748 8.923 8.757 1.00 85.88 125 VAL A C 1
ATOM 988 O O . VAL A 1 125 ? -13.878 8.161 9.712 1.00 85.88 125 VAL A O 1
ATOM 991 N N . ALA A 1 126 ? -14.758 9.238 7.943 1.00 88.38 126 ALA A N 1
ATOM 992 C CA . ALA A 1 126 ? -16.105 8.701 8.115 1.00 88.38 126 ALA A CA 1
ATOM 993 C C . ALA A 1 126 ? -16.098 7.168 8.011 1.00 88.38 126 ALA A C 1
ATOM 995 O O . ALA A 1 126 ? -16.682 6.478 8.849 1.00 88.38 126 ALA A O 1
ATOM 996 N N . LEU A 1 127 ? -15.364 6.639 7.027 1.00 91.50 127 LEU A N 1
ATOM 997 C CA . LEU A 1 127 ? -15.184 5.201 6.830 1.00 91.50 127 LEU A CA 1
ATOM 998 C C . LEU A 1 127 ? -14.471 4.546 8.026 1.00 91.50 127 LEU A C 1
ATOM 1000 O O . LEU A 1 127 ? -14.899 3.492 8.497 1.00 91.50 127 LEU A O 1
ATOM 1004 N N . ALA A 1 128 ? -13.435 5.188 8.576 1.00 91.12 128 ALA A N 1
ATOM 1005 C CA . ALA A 1 128 ? -12.730 4.712 9.766 1.00 91.12 128 ALA A CA 1
ATOM 1006 C C . ALA A 1 128 ? -13.621 4.688 11.004 1.00 91.12 128 ALA A C 1
ATOM 1008 O O . ALA A 1 128 ? -13.605 3.702 11.738 1.00 91.12 128 ALA A O 1
ATOM 1009 N N . VAL A 1 129 ? -14.417 5.736 11.229 1.00 89.25 129 VAL A N 1
ATOM 1010 C CA . VAL A 1 129 ? -15.378 5.789 12.341 1.00 89.25 129 VAL A CA 1
ATOM 1011 C C . VAL A 1 129 ? -16.392 4.653 12.216 1.00 89.25 129 VAL A C 1
ATOM 1013 O O . VAL A 1 129 ? -16.642 3.947 13.194 1.00 89.25 129 VAL A O 1
ATOM 1016 N N . GLY A 1 130 ? -16.936 4.436 11.015 1.00 91.75 130 GLY A N 1
ATOM 1017 C CA . GLY A 1 130 ? -17.864 3.341 10.737 1.00 91.75 130 GLY A CA 1
ATOM 1018 C C . GLY A 1 130 ? -17.251 1.969 11.021 1.00 91.75 130 GLY A C 1
ATOM 1019 O O . GLY A 1 130 ? -17.830 1.181 11.769 1.00 91.75 130 GLY A O 1
ATOM 1020 N N . MET A 1 131 ? -16.046 1.703 10.505 1.00 93.00 131 MET A N 1
ATOM 1021 C CA . MET A 1 131 ? -15.347 0.436 10.751 1.00 93.00 131 MET A CA 1
ATOM 1022 C C . MET A 1 131 ? -14.955 0.246 12.217 1.00 93.00 131 MET A C 1
ATOM 1024 O O . MET A 1 131 ? -15.080 -0.861 12.737 1.00 93.00 131 MET A O 1
ATOM 1028 N N . ALA A 1 132 ? -14.540 1.304 12.916 1.00 89.56 132 ALA A N 1
ATOM 1029 C CA . ALA A 1 132 ? -14.251 1.239 14.346 1.00 89.56 132 ALA A CA 1
ATOM 1030 C C . ALA A 1 132 ? -15.509 0.896 15.150 1.00 89.56 132 ALA A C 1
ATOM 1032 O O . ALA A 1 132 ? -15.468 0.031 16.024 1.00 89.56 132 ALA A O 1
ATOM 1033 N N . LYS A 1 133 ? -16.651 1.507 14.813 1.00 91.94 133 LYS A N 1
ATOM 1034 C CA . LYS A 1 133 ? -17.925 1.194 15.463 1.00 91.94 133 LYS A CA 1
ATOM 1035 C C . LYS A 1 133 ? -18.369 -0.242 15.187 1.00 91.94 133 LYS A C 1
ATOM 1037 O O . LYS A 1 133 ? -18.810 -0.913 16.116 1.00 91.94 133 LYS A O 1
ATOM 1042 N N . ALA A 1 134 ? -18.241 -0.712 13.947 1.00 92.75 134 ALA A N 1
ATOM 1043 C CA . ALA A 1 134 ? -18.568 -2.087 13.577 1.00 92.75 134 ALA A CA 1
ATOM 1044 C C . ALA A 1 134 ? -17.686 -3.098 14.325 1.00 92.75 134 ALA A C 1
ATOM 1046 O O . ALA A 1 134 ? -18.212 -4.029 14.929 1.00 92.75 134 ALA A O 1
ATOM 1047 N N . ARG A 1 135 ? -16.366 -2.865 14.370 1.00 93.31 135 ARG A N 1
ATOM 1048 C CA . ARG A 1 135 ? -15.411 -3.667 15.150 1.00 93.31 135 ARG A CA 1
ATOM 1049 C C . ARG A 1 135 ? -15.854 -3.791 16.608 1.00 93.31 135 ARG A C 1
ATOM 1051 O O . ARG A 1 135 ? -15.912 -4.901 17.128 1.00 93.31 135 ARG A O 1
ATOM 1058 N N . ASP A 1 136 ? -16.183 -2.667 17.245 1.00 89.75 136 ASP A N 1
ATOM 1059 C CA . ASP A 1 136 ? -16.575 -2.632 18.658 1.00 89.75 136 ASP A CA 1
ATOM 1060 C C . ASP A 1 136 ? -17.899 -3.377 18.908 1.00 89.75 136 ASP A C 1
ATOM 1062 O O . ASP A 1 136 ? -18.013 -4.113 19.884 1.00 89.75 136 ASP A O 1
ATOM 1066 N N . VAL A 1 137 ? -18.891 -3.227 18.020 1.00 94.94 137 VAL A N 1
ATOM 1067 C CA . VAL A 1 137 ? -20.183 -3.940 18.110 1.00 94.94 137 VAL A CA 1
ATOM 1068 C C . VAL A 1 137 ? -20.009 -5.450 17.935 1.00 94.94 137 VAL A C 1
ATOM 1070 O O . VAL A 1 137 ? -20.683 -6.224 18.607 1.00 94.94 137 VAL A O 1
ATOM 1073 N N . LEU A 1 138 ? -19.092 -5.870 17.063 1.00 94.88 138 LEU A N 1
ATOM 1074 C CA . LEU A 1 138 ? -18.792 -7.278 16.804 1.00 94.88 138 LEU A CA 1
ATOM 1075 C C . LEU A 1 138 ? -17.805 -7.889 17.817 1.00 94.88 138 LEU A C 1
ATOM 1077 O O . LEU A 1 138 ? -17.437 -9.052 17.671 1.00 94.88 138 LEU A O 1
ATOM 1081 N N . GLY A 1 139 ? -17.339 -7.126 18.816 1.00 92.31 139 GLY A N 1
ATOM 1082 C CA . GLY A 1 139 ? -16.351 -7.591 19.800 1.00 92.31 139 GLY A CA 1
ATOM 1083 C C . GLY A 1 139 ? -14.977 -7.922 19.201 1.00 92.31 139 GLY A C 1
ATOM 1084 O O . GLY A 1 139 ? -14.203 -8.675 19.792 1.00 92.31 139 GLY A O 1
ATOM 1085 N N . GLN A 1 140 ? -14.671 -7.390 18.018 1.00 92.81 140 GLN A N 1
ATOM 1086 C CA . GLN A 1 140 ? -13.425 -7.645 17.301 1.00 92.81 140 GLN A CA 1
ATOM 1087 C C . GLN A 1 140 ? -12.270 -6.787 17.837 1.00 92.81 140 GLN A C 1
ATOM 1089 O O . GLN A 1 140 ? -12.454 -5.812 18.564 1.00 92.81 140 GLN A O 1
ATOM 1094 N N . GLN A 1 141 ? -11.048 -7.151 17.450 1.00 90.38 141 GLN A N 1
ATOM 1095 C CA . GLN A 1 141 ? -9.810 -6.510 17.892 1.00 90.38 141 GLN A CA 1
ATOM 1096 C C . GLN A 1 141 ? -8.971 -6.068 16.691 1.00 90.38 141 GLN A C 1
ATOM 1098 O O . GLN A 1 141 ? -8.995 -6.715 15.647 1.00 90.38 141 GLN A O 1
ATOM 1103 N N . GLY A 1 142 ? -8.194 -4.998 16.857 1.00 89.44 142 GLY A N 1
ATOM 1104 C CA . GLY A 1 142 ? -7.309 -4.461 15.817 1.00 89.44 142 GLY A CA 1
ATOM 1105 C C . GLY A 1 142 ? -7.450 -2.951 15.674 1.00 89.44 142 GLY A C 1
ATOM 1106 O O . GLY A 1 142 ? -8.461 -2.366 16.064 1.00 89.44 142 GLY A O 1
ATOM 1107 N N . ASN A 1 143 ? -6.427 -2.302 15.139 1.00 91.56 143 ASN A N 1
ATOM 1108 C CA . ASN A 1 143 ? -6.415 -0.867 14.892 1.00 91.56 143 ASN A CA 1
ATOM 1109 C C . ASN A 1 143 ? -7.232 -0.538 13.639 1.00 91.56 143 ASN A C 1
ATOM 1111 O O . ASN A 1 143 ? -7.128 -1.233 12.631 1.00 91.56 143 ASN A O 1
ATOM 1115 N N . ILE A 1 144 ? -8.003 0.549 13.684 1.00 91.44 144 ILE A N 1
ATOM 1116 C CA . ILE A 1 144 ? -8.555 1.177 12.477 1.00 91.44 144 ILE A CA 1
ATOM 1117 C C . ILE A 1 144 ? -7.813 2.488 12.268 1.00 91.44 144 ILE A C 1
ATOM 1119 O O . ILE A 1 144 ? -7.759 3.323 13.173 1.00 91.44 144 ILE A O 1
ATOM 1123 N N . VAL A 1 145 ? -7.212 2.642 11.097 1.00 90.50 145 VAL A N 1
ATOM 1124 C CA . VAL A 1 145 ? -6.243 3.685 10.797 1.00 90.50 145 VAL A CA 1
ATOM 1125 C C . VAL A 1 145 ? -6.652 4.372 9.501 1.00 90.50 145 VAL A C 1
ATOM 1127 O O . VAL A 1 145 ? -6.670 3.735 8.454 1.00 90.50 145 VAL A O 1
ATOM 1130 N N . ALA A 1 146 ? -6.967 5.665 9.551 1.00 88.94 146 ALA A N 1
ATOM 1131 C CA . ALA A 1 146 ? -7.158 6.469 8.343 1.00 88.94 146 ALA A CA 1
ATOM 1132 C C . ALA A 1 146 ? -5.905 7.293 8.051 1.00 88.94 146 ALA A C 1
ATOM 1134 O O . ALA A 1 146 ? -5.467 8.086 8.890 1.00 88.94 146 ALA A O 1
ATOM 1135 N N . PHE A 1 147 ? -5.361 7.108 6.851 1.00 85.62 147 PHE A N 1
ATOM 1136 C CA . PHE A 1 147 ? -4.368 7.982 6.247 1.00 85.62 147 PHE A CA 1
ATOM 1137 C C . PHE A 1 147 ? -5.102 9.087 5.495 1.00 85.62 147 PHE A C 1
ATOM 1139 O O . PHE A 1 147 ? -5.851 8.794 4.567 1.00 85.62 147 PHE A O 1
ATOM 1146 N N . ILE A 1 148 ? -4.898 10.343 5.889 1.00 79.62 148 ILE A N 1
ATOM 1147 C CA . ILE A 1 148 ? -5.547 11.499 5.266 1.00 79.62 148 ILE A CA 1
ATOM 1148 C C . ILE A 1 148 ? -4.496 12.284 4.491 1.00 79.62 148 ILE A C 1
ATOM 1150 O O . ILE A 1 148 ? -3.557 12.825 5.082 1.00 79.62 148 ILE A O 1
ATOM 1154 N N . ASN A 1 149 ? -4.678 12.381 3.176 1.00 68.25 149 ASN A N 1
ATOM 1155 C CA . ASN A 1 149 ? -3.904 13.298 2.354 1.00 68.25 149 ASN A CA 1
ATOM 1156 C C . ASN A 1 149 ? -4.592 14.669 2.369 1.00 68.25 149 ASN A C 1
ATOM 1158 O O . ASN A 1 149 ? -5.614 14.868 1.709 1.00 68.25 149 ASN A O 1
ATOM 1162 N N . LEU A 1 150 ? -4.065 15.613 3.149 1.00 61.38 150 LEU A N 1
ATOM 1163 C CA . LEU A 1 150 ? -4.601 16.971 3.185 1.00 61.38 150 LEU A CA 1
ATOM 1164 C C . LEU A 1 150 ? -4.122 17.709 1.931 1.00 61.38 150 LEU A C 1
ATOM 1166 O O . LEU A 1 150 ? -2.998 18.207 1.854 1.00 61.38 150 LEU A O 1
ATOM 1170 N N . GLY A 1 151 ? -4.989 17.732 0.919 1.00 55.38 151 GLY A N 1
ATOM 1171 C CA . GLY A 1 151 ? -4.840 18.591 -0.248 1.00 55.38 151 GLY A CA 1
ATOM 1172 C C . GLY A 1 151 ? -5.041 20.073 0.096 1.00 55.38 151 GLY A C 1
ATOM 1173 O O . GLY A 1 151 ? -4.946 20.505 1.243 1.00 55.38 151 GLY A O 1
ATOM 1174 N N . ARG A 1 152 ? -5.343 20.880 -0.925 1.00 45.03 152 ARG A N 1
ATOM 1175 C CA . ARG A 1 152 ? -5.593 22.325 -0.772 1.00 45.03 152 ARG A CA 1
ATOM 1176 C C . ARG A 1 152 ? -6.894 22.640 -0.018 1.00 45.03 152 ARG A C 1
ATOM 1178 O O . ARG A 1 152 ? -6.999 23.713 0.567 1.00 45.03 152 ARG A O 1
ATOM 1185 N N . ASP A 1 153 ? -7.861 21.722 -0.046 1.00 47.97 153 ASP A N 1
ATOM 1186 C CA . ASP A 1 153 ? -9.142 21.855 0.644 1.00 47.97 153 ASP A CA 1
ATOM 1187 C C . ASP A 1 153 ? -9.094 21.149 2.006 1.00 47.97 153 ASP A C 1
ATOM 1189 O O . ASP A 1 153 ? -8.969 19.928 2.102 1.00 47.97 153 ASP A O 1
ATOM 1193 N N . THR A 1 154 ? -9.154 21.948 3.069 1.00 55.09 154 THR A N 1
ATOM 1194 C CA . THR A 1 154 ? -9.131 21.498 4.466 1.00 55.09 154 THR A CA 1
ATOM 1195 C C . THR A 1 154 ? -10.521 21.511 5.105 1.00 55.09 154 THR A C 1
ATOM 1197 O O . THR A 1 154 ? -10.645 21.229 6.296 1.00 55.09 154 THR A O 1
ATOM 1200 N N . SER A 1 155 ? -11.579 21.836 4.352 1.00 56.34 155 SER A N 1
ATOM 1201 C CA . SER A 1 155 ? -12.934 22.031 4.887 1.00 56.34 155 SER A CA 1
ATOM 1202 C C . SER A 1 155 ? -13.503 20.761 5.525 1.00 56.34 155 SER A C 1
ATOM 1204 O O . SER A 1 155 ? -13.914 20.787 6.687 1.00 56.34 155 SER A O 1
ATOM 1206 N N . GLY A 1 156 ? -13.433 19.629 4.815 1.00 55.00 156 GLY A N 1
ATOM 1207 C CA . GLY A 1 156 ? -13.835 18.322 5.338 1.00 55.00 156 GLY A CA 1
ATOM 1208 C C . GLY A 1 156 ? -13.011 17.914 6.560 1.00 55.00 156 GLY A C 1
ATOM 1209 O O . GLY A 1 156 ? -13.552 17.405 7.538 1.00 55.00 156 GLY A O 1
ATOM 1210 N N . PHE A 1 157 ? -11.711 18.216 6.558 1.00 57.94 157 PHE A N 1
ATOM 1211 C CA . PHE A 1 157 ? -10.838 17.965 7.702 1.00 57.94 157 PHE A CA 1
ATOM 1212 C C . PHE A 1 157 ? -11.226 18.783 8.944 1.00 57.94 157 PHE A C 1
ATOM 1214 O O . PHE A 1 157 ? -11.351 18.209 10.025 1.00 57.94 157 PHE A O 1
ATOM 1221 N N . ASN A 1 158 ? -11.438 20.096 8.808 1.00 58.53 158 ASN A N 1
ATOM 1222 C CA . ASN A 1 158 ? -11.780 20.965 9.939 1.00 58.53 158 ASN A CA 1
ATOM 1223 C C . ASN A 1 158 ? -13.065 20.500 10.636 1.00 58.53 158 ASN A C 1
ATOM 1225 O O . ASN A 1 158 ? -13.130 20.515 11.862 1.00 58.53 158 ASN A O 1
ATOM 1229 N N . HIS A 1 159 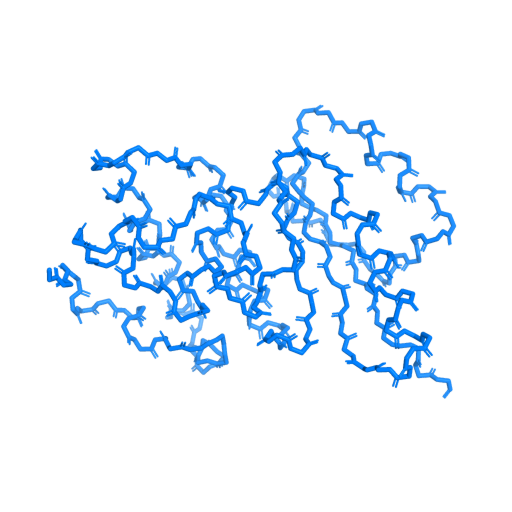? -14.043 20.004 9.872 1.00 61.69 159 HIS A N 1
ATOM 1230 C CA . HIS A 1 159 ? -15.248 19.399 10.434 1.00 61.69 159 HIS A CA 1
ATOM 1231 C C . HIS A 1 159 ? -14.940 18.169 11.310 1.00 61.69 159 HIS A C 1
ATOM 1233 O O . HIS A 1 159 ? -15.479 18.033 12.407 1.00 61.69 159 HIS A O 1
ATOM 1239 N N . TRP A 1 160 ? -14.051 17.279 10.858 1.00 60.22 160 TRP A N 1
ATOM 1240 C CA . TRP A 1 160 ? -13.703 16.058 11.596 1.00 60.22 160 TRP A CA 1
ATOM 1241 C C . TRP A 1 160 ? -12.756 16.286 12.770 1.00 60.22 160 TRP A C 1
ATOM 1243 O O . TRP A 1 160 ? -12.835 15.548 13.753 1.00 60.22 160 TRP A O 1
ATOM 1253 N N . ARG A 1 161 ? -11.872 17.286 12.689 1.00 56.69 161 ARG A N 1
ATOM 1254 C CA . ARG A 1 161 ? -10.948 17.644 13.774 1.00 56.69 161 ARG A CA 1
ATOM 1255 C C . ARG A 1 161 ? -11.700 17.960 15.064 1.00 56.69 161 ARG A C 1
ATOM 1257 O O . ARG A 1 161 ? -11.294 17.513 16.132 1.00 56.69 161 ARG A O 1
ATOM 1264 N N . ASP A 1 162 ? -12.798 18.693 14.937 1.00 60.94 162 ASP A N 1
ATOM 1265 C CA . ASP A 1 162 ? -13.558 19.211 16.072 1.00 60.94 162 ASP A CA 1
ATOM 1266 C C . ASP A 1 162 ? -14.732 18.272 16.451 1.00 60.94 162 ASP A C 1
ATOM 1268 O O . ASP A 1 162 ? -15.550 18.592 17.314 1.00 60.94 162 ASP A O 1
ATOM 1272 N N . SER A 1 163 ? -14.814 17.082 15.833 1.00 56.81 163 SER A N 1
ATOM 1273 C CA . SER A 1 163 ? -15.891 16.112 16.053 1.00 56.81 163 SER A CA 1
ATOM 1274 C C . SER A 1 163 ? -15.678 15.266 17.320 1.00 56.81 163 SER A C 1
ATOM 1276 O O . SER A 1 163 ? -14.632 14.628 17.467 1.00 56.81 163 SER A O 1
ATOM 1278 N N . PRO A 1 164 ? -16.691 15.127 18.201 1.00 58.56 164 PRO A N 1
ATOM 1279 C CA . PRO A 1 164 ? -16.600 14.307 19.414 1.00 58.56 164 PRO A CA 1
ATOM 1280 C C . PRO A 1 164 ? -16.503 12.798 19.125 1.00 58.56 164 PRO A C 1
ATOM 1282 O O . PRO A 1 164 ? -16.155 12.014 20.013 1.00 58.56 164 PRO A O 1
ATOM 1285 N N . HIS A 1 165 ? -16.813 12.381 17.893 1.00 55.91 165 HIS A N 1
ATOM 1286 C CA . HIS A 1 165 ? -16.709 10.995 17.433 1.00 55.91 165 HIS A CA 1
ATOM 1287 C C . HIS A 1 165 ? -15.275 10.621 17.029 1.00 55.91 165 HIS A C 1
ATOM 1289 O O . HIS A 1 165 ? -14.889 9.457 17.142 1.00 55.91 165 HIS A O 1
ATOM 1295 N N . CYS A 1 166 ? -14.462 11.612 16.651 1.00 51.41 166 CYS A N 1
ATOM 1296 C CA . CYS A 1 166 ? -13.025 11.470 16.463 1.00 51.41 166 CYS A CA 1
ATOM 1297 C C . CYS A 1 166 ? -12.315 11.627 17.811 1.00 51.41 166 CYS A C 1
ATOM 1299 O O . CYS A 1 166 ? -11.763 12.676 18.140 1.00 51.41 166 CYS A O 1
ATOM 1301 N N . ARG A 1 167 ? -12.281 10.560 18.616 1.00 46.56 167 ARG A N 1
ATOM 1302 C CA . ARG A 1 167 ? -11.347 10.502 19.748 1.00 46.56 167 ARG A CA 1
ATOM 1303 C C . ARG A 1 167 ? -9.946 10.242 19.197 1.00 46.56 167 ARG A C 1
ATOM 1305 O O . ARG A 1 167 ? -9.515 9.096 19.115 1.00 46.56 167 ARG A O 1
ATOM 1312 N N . PHE A 1 168 ? -9.252 11.303 18.785 1.00 48.09 168 PHE A N 1
ATOM 1313 C CA . PHE A 1 168 ? -7.843 11.232 18.402 1.00 48.09 168 PHE A CA 1
ATOM 1314 C C . PHE A 1 168 ? -7.050 10.612 19.554 1.00 48.09 168 PHE A C 1
ATOM 1316 O O . PHE A 1 168 ? -6.824 11.258 20.575 1.00 48.09 168 PHE A O 1
ATOM 1323 N N . SER A 1 169 ? -6.619 9.354 19.421 1.00 39.50 169 SER A N 1
ATOM 1324 C CA . SER A 1 169 ? -5.713 8.776 20.417 1.00 39.50 169 SER A CA 1
ATOM 1325 C C . SER A 1 169 ? -4.325 9.419 20.331 1.00 39.50 169 SER A C 1
ATOM 1327 O O . SER A 1 169 ? -3.606 9.431 21.324 1.00 39.50 169 SER A O 1
ATOM 1329 N N . ARG A 1 170 ? -3.944 9.921 19.143 1.00 41.38 170 ARG A N 1
ATOM 1330 C CA . ARG A 1 170 ? -2.751 10.737 18.858 1.00 41.38 170 ARG A CA 1
ATOM 1331 C C . ARG A 1 170 ? -2.797 11.263 17.420 1.00 41.38 170 ARG A C 1
ATOM 1333 O O . ARG A 1 170 ? -3.068 10.487 16.511 1.00 41.38 170 ARG A O 1
ATOM 1340 N N . THR A 1 171 ? -2.459 12.536 17.231 1.00 42.84 171 THR A N 1
ATOM 1341 C CA . THR A 1 171 ? -2.192 13.135 15.915 1.00 42.84 171 THR A CA 1
ATOM 1342 C C . THR A 1 171 ? -0.684 13.208 15.713 1.00 42.84 171 THR A C 1
ATOM 1344 O O . THR A 1 171 ? 0.016 13.754 16.565 1.00 42.84 171 THR A O 1
ATOM 1347 N N . TYR A 1 172 ? -0.180 12.684 14.598 1.00 42.81 172 TYR A N 1
ATOM 1348 C CA . TYR A 1 172 ? 1.223 12.827 14.214 1.00 42.81 172 TYR A CA 1
ATOM 1349 C C . TYR A 1 172 ? 1.316 13.750 13.004 1.00 42.81 172 TYR A C 1
ATOM 1351 O O . TYR A 1 172 ? 0.808 13.405 11.943 1.00 42.81 172 TYR A O 1
ATOM 1359 N N . PHE A 1 173 ? 1.957 14.906 13.176 1.00 39.41 173 PHE A N 1
ATOM 1360 C CA . PHE A 1 173 ? 2.343 15.782 12.073 1.00 39.41 173 PHE A CA 1
ATOM 1361 C C . PHE A 1 173 ? 3.764 15.418 11.643 1.00 39.41 173 PHE A C 1
ATOM 1363 O O . PHE A 1 173 ? 4.699 15.540 12.435 1.00 39.41 173 PHE A O 1
ATOM 1370 N N . LEU A 1 174 ? 3.931 14.964 10.402 1.00 42.06 174 LEU A N 1
ATOM 1371 C CA . LEU A 1 174 ? 5.254 14.835 9.793 1.00 42.06 174 LEU A CA 1
ATOM 1372 C C . LEU A 1 174 ? 5.663 16.196 9.195 1.00 42.06 174 LEU A C 1
ATOM 1374 O O . LEU A 1 174 ? 4.824 16.874 8.606 1.00 42.06 174 LEU A O 1
ATOM 1378 N N . PRO A 1 175 ? 6.930 16.625 9.341 1.00 32.16 175 PRO A N 1
ATOM 1379 C CA . PRO A 1 175 ? 7.363 17.991 9.023 1.00 32.16 175 PRO A CA 1
ATOM 1380 C C . PRO A 1 175 ? 7.394 18.342 7.523 1.00 32.16 175 PRO A C 1
ATOM 1382 O O . PRO A 1 175 ? 7.724 19.472 7.175 1.00 32.16 175 PRO A O 1
ATOM 1385 N N . PHE A 1 176 ? 7.018 17.428 6.624 1.00 31.58 176 PHE A N 1
ATOM 1386 C CA . PHE A 1 176 ? 6.949 17.681 5.185 1.00 31.58 176 PHE A CA 1
ATOM 1387 C C . PHE A 1 176 ? 5.597 17.210 4.638 1.00 31.58 176 PHE A C 1
ATOM 1389 O O . PHE A 1 176 ? 5.366 16.015 4.494 1.00 31.58 176 PHE A O 1
ATOM 1396 N N . ARG A 1 177 ? 4.728 18.182 4.318 1.00 40.12 177 ARG A N 1
ATOM 1397 C CA . ARG A 1 177 ? 3.309 18.043 3.923 1.00 40.12 177 ARG A CA 1
ATOM 1398 C C . ARG A 1 177 ? 2.396 17.532 5.043 1.00 40.12 177 ARG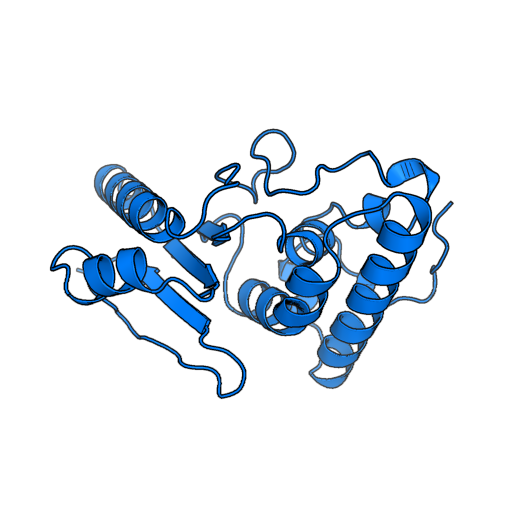 A C 1
ATOM 1400 O O . ARG A 1 177 ? 2.739 16.648 5.815 1.00 40.12 177 ARG A O 1
ATOM 1407 N N . LEU A 1 178 ? 1.232 18.175 5.143 1.00 42.28 178 LEU A N 1
ATOM 1408 C CA . LEU A 1 178 ? 0.261 18.038 6.225 1.00 42.28 178 LEU A CA 1
ATOM 1409 C C . LEU A 1 178 ? -0.342 16.620 6.193 1.00 42.28 178 LEU A C 1
ATOM 1411 O O . LEU A 1 178 ? -1.362 16.370 5.561 1.00 42.28 178 LEU A O 1
ATOM 1415 N N . LEU A 1 179 ? 0.341 15.668 6.820 1.00 51.06 179 LEU A N 1
ATOM 1416 C CA . LEU A 1 179 ? -0.136 14.305 6.975 1.00 51.06 179 LEU A CA 1
ATOM 1417 C C . LEU A 1 179 ? -0.865 14.183 8.305 1.00 51.06 179 LEU A C 1
ATOM 1419 O O . LEU A 1 179 ? -0.324 14.590 9.334 1.00 51.06 179 LEU A O 1
ATOM 1423 N N . MET A 1 180 ? -2.063 13.600 8.295 1.00 53.31 180 MET A N 1
ATOM 1424 C CA . MET A 1 180 ? -2.780 13.303 9.526 1.00 53.31 180 MET A CA 1
ATOM 1425 C C . MET A 1 180 ? -3.193 11.839 9.602 1.00 53.31 180 MET A C 1
ATOM 1427 O O . MET A 1 180 ? -3.622 11.231 8.621 1.00 53.31 180 MET A O 1
ATOM 1431 N N . LEU A 1 181 ? -3.052 11.298 10.810 1.00 59.72 181 LEU A N 1
ATOM 1432 C CA . LEU A 1 181 ? -3.338 9.919 11.147 1.00 59.72 181 LEU A CA 1
ATOM 1433 C C . LEU A 1 181 ? -4.431 9.857 12.213 1.00 59.72 181 LEU A C 1
ATOM 1435 O O . LEU A 1 181 ? -4.236 10.356 13.321 1.00 59.72 181 LEU A O 1
ATOM 1439 N N . CYS A 1 182 ? -5.553 9.212 11.898 1.00 61.62 182 CYS A N 1
ATOM 1440 C CA . CYS A 1 182 ? -6.579 8.867 12.883 1.00 61.62 182 CYS A CA 1
ATOM 1441 C C . CYS A 1 182 ? -6.433 7.394 13.256 1.00 61.62 182 CYS A C 1
ATOM 1443 O O . CYS A 1 182 ? -6.660 6.537 12.406 1.00 61.62 182 CYS A O 1
ATOM 1445 N N . ILE A 1 183 ? -6.080 7.100 14.510 1.00 68.81 183 ILE A N 1
ATOM 1446 C CA . ILE A 1 183 ? -5.994 5.727 15.028 1.00 68.81 183 ILE A CA 1
ATOM 1447 C C . ILE A 1 183 ? -7.131 5.496 16.021 1.00 68.81 183 ILE A C 1
ATOM 1449 O O . ILE A 1 183 ? -7.208 6.156 17.056 1.00 68.81 183 ILE A O 1
ATOM 1453 N N . TYR A 1 184 ? -7.964 4.499 15.744 1.00 69.88 184 TYR A N 1
ATOM 1454 C CA . TYR A 1 184 ? -8.940 3.964 16.683 1.00 69.88 184 TYR A CA 1
ATOM 1455 C C . TYR A 1 184 ? -8.402 2.649 17.237 1.00 69.88 184 TYR A C 1
ATOM 1457 O O . TYR A 1 184 ? -8.442 1.618 16.564 1.00 69.88 184 TYR A O 1
ATOM 1465 N N . ARG A 1 185 ? -7.895 2.668 18.471 1.00 68.00 185 ARG A N 1
ATOM 1466 C CA . ARG A 1 185 ? -7.491 1.448 19.188 1.00 68.00 185 ARG A CA 1
ATOM 1467 C C . ARG A 1 185 ? -8.706 0.789 19.832 1.00 68.00 185 ARG A C 1
ATOM 1469 O O . ARG A 1 185 ? -9.684 1.478 20.131 1.00 68.00 185 ARG A O 1
ATOM 1476 N N . THR A 1 186 ? -8.659 -0.520 20.064 1.00 58.97 186 THR A N 1
ATOM 1477 C CA . THR A 1 186 ? -9.633 -1.131 20.972 1.00 58.97 186 THR A CA 1
ATOM 1478 C C . THR A 1 186 ? -9.464 -0.500 22.353 1.00 58.97 186 THR A C 1
ATOM 1480 O O . THR A 1 186 ? -8.336 -0.326 22.822 1.00 58.97 186 THR A O 1
ATOM 1483 N N . LYS A 1 187 ? -10.567 -0.150 23.017 1.00 50.16 187 LYS A N 1
ATOM 1484 C CA . LYS A 1 187 ? -10.513 0.144 24.449 1.00 50.16 187 LYS A CA 1
ATOM 1485 C C . LYS A 1 187 ? -10.223 -1.163 25.181 1.00 50.16 187 LYS A C 1
ATOM 1487 O O . LYS A 1 187 ? -11.031 -2.083 25.122 1.00 50.16 187 LYS A O 1
ATOM 1492 N N . VAL A 1 188 ? -9.079 -1.232 25.853 1.00 37.53 188 VAL A N 1
ATOM 1493 C CA . VAL A 1 188 ? -8.931 -2.147 26.987 1.00 37.53 188 VAL A CA 1
ATOM 1494 C C . VAL A 1 188 ? -9.814 -1.544 28.079 1.00 37.53 188 VAL A C 1
ATOM 1496 O O . VAL A 1 188 ? -9.570 -0.403 28.479 1.00 37.53 188 VAL A O 1
ATOM 1499 N N . LEU A 1 189 ? -10.913 -2.221 28.415 1.00 33.34 189 LEU A N 1
ATOM 1500 C CA . LEU A 1 189 ? -11.721 -1.892 29.592 1.00 33.34 189 LEU A CA 1
ATOM 1501 C C . LEU A 1 189 ? -10.969 -2.305 30.857 1.00 33.34 189 LEU A C 1
ATOM 1503 O O . LEU A 1 189 ? -10.303 -3.364 30.806 1.00 33.34 189 LEU A O 1
#